Protein AF-0000000078837567 (afdb_homodimer)

Structure (mmCIF, N/CA/C/O backbone):
data_AF-0000000078837567-model_v1
#
loop_
_entity.id
_entity.type
_entity.pdbx_description
1 polymer 'Site-specific recombinase, resolvase family'
#
loop_
_atom_site.group_PDB
_atom_site.id
_atom_site.type_symbol
_atom_site.label_atom_id
_atom_site.label_alt_id
_atom_site.label_comp_id
_atom_site.label_asym_id
_atom_site.label_entity_id
_atom_site.label_seq_id
_atom_site.pdbx_PDB_ins_code
_atom_site.Cartn_x
_atom_site.Cartn_y
_atom_site.Cartn_z
_atom_site.occupancy
_atom_site.B_iso_or_equiv
_atom_site.auth_seq_id
_atom_site.auth_comp_id
_atom_site.auth_asym_id
_atom_site.auth_atom_id
_atom_site.pdbx_PDB_model_num
ATOM 1 N N . MET A 1 1 ? 12.211 -20.922 -8.609 1 93.56 1 MET A N 1
ATOM 2 C CA . MET A 1 1 ? 11.125 -21.219 -9.531 1 93.56 1 MET A CA 1
ATOM 3 C C . MET A 1 1 ? 10.25 -19.984 -9.75 1 93.56 1 MET A C 1
ATOM 5 O O . MET A 1 1 ? 10.078 -19.172 -8.844 1 93.56 1 MET A O 1
ATOM 9 N N . ARG A 1 2 ? 9.742 -19.875 -10.945 1 94.25 2 ARG A N 1
ATOM 10 C CA . ARG A 1 2 ? 8.852 -18.766 -11.289 1 94.25 2 ARG A CA 1
ATOM 11 C C . ARG A 1 2 ? 7.41 -19.25 -11.453 1 94.25 2 ARG A C 1
ATOM 13 O O . ARG A 1 2 ? 7.145 -20.141 -12.258 1 94.25 2 ARG A O 1
ATOM 20 N N . TYR A 1 3 ? 6.531 -18.625 -10.633 1 94.69 3 TYR A N 1
ATOM 21 C CA . TYR A 1 3 ? 5.117 -18.984 -10.641 1 94.69 3 TYR A CA 1
ATOM 22 C C . TYR A 1 3 ? 4.273 -17.875 -11.242 1 94.69 3 TYR A C 1
ATOM 24 O O . TYR A 1 3 ? 4.32 -16.734 -10.781 1 94.69 3 TYR A O 1
ATOM 32 N N . GLY A 1 4 ? 3.588 -18.188 -12.273 1 96.06 4 GLY A N 1
ATOM 33 C CA . GLY A 1 4 ? 2.658 -17.234 -12.867 1 96.06 4 GLY A CA 1
ATOM 34 C C . GLY A 1 4 ? 1.23 -17.422 -12.391 1 96.06 4 GLY A C 1
ATOM 35 O O . GLY A 1 4 ? 0.776 -18.562 -12.203 1 96.06 4 GLY A O 1
ATOM 36 N N . VAL A 1 5 ? 0.54 -16.359 -12.172 1 96.19 5 VAL A N 1
ATOM 37 C CA . VAL A 1 5 ? -0.852 -16.453 -11.742 1 96.19 5 VAL A CA 1
ATOM 38 C C . VAL A 1 5 ? -1.772 -15.984 -12.867 1 96.19 5 VAL A C 1
ATOM 40 O O . VAL A 1 5 ? -1.583 -14.906 -13.43 1 96.19 5 VAL A O 1
ATOM 43 N N . VAL A 1 6 ? -2.68 -16.812 -13.18 1 95.06 6 VAL A N 1
ATOM 44 C CA . VAL A 1 6 ? -3.703 -16.516 -14.18 1 95.06 6 VAL A CA 1
ATOM 45 C C . VAL A 1 6 ? -5.09 -16.641 -13.547 1 95.06 6 VAL A C 1
ATOM 47 O O . VAL A 1 6 ? -5.348 -17.562 -12.766 1 95.06 6 VAL A O 1
ATOM 50 N N . ARG A 1 7 ? -5.926 -15.695 -13.859 1 95.12 7 ARG A N 1
ATOM 51 C CA . ARG A 1 7 ? -7.262 -15.656 -13.273 1 95.12 7 ARG A CA 1
ATOM 52 C C . ARG A 1 7 ? -8.312 -15.328 -14.32 1 95.12 7 ARG A C 1
ATOM 54 O O . ARG A 1 7 ? -8.109 -14.445 -15.156 1 95.12 7 ARG A O 1
ATOM 61 N N . GLU A 1 8 ? -9.383 -16.141 -14.242 1 90.56 8 GLU A N 1
ATOM 62 C CA . GLU A 1 8 ? -10.531 -15.75 -15.062 1 90.56 8 GLU A CA 1
ATOM 63 C C . GLU A 1 8 ? -11.406 -14.734 -14.344 1 90.56 8 GLU A C 1
ATOM 65 O O . GLU A 1 8 ? -11.805 -14.953 -13.195 1 90.56 8 GLU A O 1
ATOM 70 N N . SER A 1 9 ? -11.609 -13.672 -14.93 1 86.75 9 SER A N 1
ATOM 71 C CA . SER A 1 9 ? -12.461 -12.609 -14.414 1 86.75 9 SER A CA 1
ATOM 72 C C . SER A 1 9 ? -12.906 -11.672 -15.531 1 86.75 9 SER A C 1
ATOM 74 O O . SER A 1 9 ? -12.148 -11.414 -16.469 1 86.75 9 SER A O 1
ATOM 76 N N . PRO A 1 10 ? -14.109 -11.164 -15.438 1 79.62 10 PRO A N 1
ATOM 77 C CA . PRO A 1 10 ? -14.57 -10.219 -16.453 1 79.62 10 PRO A CA 1
ATOM 78 C C . PRO A 1 10 ? -13.711 -8.961 -16.531 1 79.62 10 PRO A C 1
ATOM 80 O O . PRO A 1 10 ? -13.672 -8.289 -17.562 1 79.62 10 PRO A O 1
ATOM 83 N N . SER A 1 11 ? -13.039 -8.617 -15.484 1 82.44 11 SER A N 1
ATOM 84 C CA . SER A 1 11 ? -12.25 -7.387 -15.43 1 82.44 11 SER A CA 1
ATOM 85 C C . SER A 1 11 ? -10.836 -7.613 -15.945 1 82.44 11 SER A C 1
ATOM 87 O O . SER A 1 11 ? -10.031 -6.684 -15.992 1 82.44 11 SER A O 1
ATOM 89 N N . LEU A 1 12 ? -10.539 -8.805 -16.359 1 88.5 12 LEU A N 1
ATOM 90 C CA . LEU A 1 12 ? -9.195 -9.156 -16.797 1 88.5 12 LEU A CA 1
ATOM 91 C C . LEU A 1 12 ? -9.203 -9.617 -18.25 1 88.5 12 LEU A C 1
ATOM 93 O O . LEU A 1 12 ? -10.25 -10.031 -18.766 1 88.5 12 LEU A O 1
ATOM 97 N N . PRO A 1 13 ? -8.039 -9.531 -18.891 1 90.31 13 PRO A N 1
ATOM 98 C CA . PRO A 1 13 ? -7.957 -10.164 -20.203 1 90.31 13 PRO A CA 1
ATOM 99 C C . PRO A 1 13 ? -8.227 -11.672 -20.156 1 90.31 13 PRO A C 1
ATOM 101 O O . PRO A 1 13 ? -8.125 -12.281 -19.094 1 90.31 13 PRO A O 1
ATOM 104 N N . PRO A 1 14 ? -8.641 -12.219 -21.312 1 90.75 14 PRO A N 1
ATOM 105 C CA . PRO A 1 14 ? -8.828 -13.672 -21.344 1 90.75 14 PRO A CA 1
ATOM 106 C C . PRO A 1 14 ? -7.594 -14.438 -20.875 1 90.75 14 PRO A C 1
ATOM 108 O O . PRO A 1 14 ? -6.469 -14 -21.109 1 90.75 14 PRO A O 1
ATOM 111 N N . PRO A 1 15 ? -7.809 -15.539 -20.219 1 92.75 15 PRO A N 1
ATOM 112 C CA . PRO A 1 15 ? -6.699 -16.312 -19.672 1 92.75 15 PRO A CA 1
ATOM 113 C C . PRO A 1 15 ? -5.613 -16.609 -20.703 1 92.75 15 PRO A C 1
ATOM 115 O O . PRO A 1 15 ? -4.426 -16.625 -20.359 1 92.75 15 PRO A O 1
ATOM 118 N N . ALA A 1 16 ? -6.008 -16.828 -21.953 1 91.88 16 ALA A N 1
ATOM 119 C CA . ALA A 1 16 ? -5.031 -17.125 -23 1 91.88 16 ALA A CA 1
ATOM 120 C C . ALA A 1 16 ? -4.047 -15.969 -23.172 1 91.88 16 ALA A C 1
ATOM 122 O O . ALA A 1 16 ? -2.85 -16.188 -23.375 1 91.88 16 ALA A O 1
ATOM 123 N N . VAL A 1 17 ? -4.543 -14.812 -23.078 1 89.62 17 VAL A N 1
ATOM 124 C CA . VAL A 1 17 ? -3.707 -13.617 -23.203 1 89.62 17 VAL A CA 1
ATOM 125 C C . VAL A 1 17 ? -2.793 -13.5 -21.984 1 89.62 17 VAL A C 1
ATOM 127 O O . VAL A 1 17 ? -1.604 -13.203 -22.125 1 89.62 17 VAL A O 1
ATOM 130 N N . GLN A 1 18 ? -3.324 -13.719 -20.812 1 92.75 18 GLN A N 1
ATOM 131 C CA . GLN A 1 18 ? -2.531 -13.68 -19.594 1 92.75 18 GLN A CA 1
ATOM 132 C C . GLN A 1 18 ? -1.361 -14.656 -19.656 1 92.75 18 GLN A C 1
ATOM 134 O O . GLN A 1 18 ? -0.229 -14.305 -19.328 1 92.75 18 GLN A O 1
ATOM 139 N N . ARG A 1 19 ? -1.617 -15.82 -20.156 1 92.5 19 ARG A N 1
ATOM 140 C CA . ARG A 1 19 ? -0.603 -16.859 -20.25 1 92.5 19 ARG A CA 1
ATOM 141 C C . ARG A 1 19 ? 0.506 -16.453 -21.219 1 92.5 19 ARG A C 1
ATOM 143 O O . ARG A 1 19 ? 1.684 -16.719 -20.969 1 92.5 19 ARG A O 1
ATOM 150 N N . ARG A 1 20 ? 0.113 -15.867 -22.281 1 88.69 20 ARG A N 1
ATOM 151 C CA . ARG A 1 20 ? 1.099 -15.422 -23.266 1 88.69 20 ARG A CA 1
ATOM 152 C C . ARG A 1 20 ? 2.072 -14.422 -22.641 1 88.69 20 ARG A C 1
ATOM 154 O O . ARG A 1 20 ? 3.275 -14.477 -22.906 1 88.69 20 ARG A O 1
ATOM 161 N N . LEU A 1 21 ? 1.532 -13.523 -21.875 1 86.81 21 LEU A N 1
ATOM 162 C CA . LEU A 1 21 ? 2.359 -12.523 -21.203 1 86.81 21 LEU A CA 1
ATOM 163 C C . LEU A 1 21 ? 3.332 -13.18 -20.234 1 86.81 21 LEU A C 1
ATOM 165 O O . LEU A 1 21 ? 4.477 -12.742 -20.094 1 86.81 21 LEU A O 1
ATOM 169 N N . LEU A 1 22 ? 2.875 -14.242 -19.578 1 91.06 22 LEU A N 1
ATOM 170 C CA . LEU A 1 22 ? 3.699 -14.961 -18.609 1 91.06 22 LEU A CA 1
ATOM 171 C C . LEU A 1 22 ? 4.785 -15.766 -19.312 1 91.06 22 LEU A C 1
ATOM 173 O O . LEU A 1 22 ? 5.906 -15.883 -18.812 1 91.06 22 LEU A O 1
ATOM 177 N N . ASP A 1 23 ? 4.477 -16.344 -20.453 1 87.88 23 ASP A N 1
ATOM 178 C CA . ASP A 1 23 ? 5.434 -17.125 -21.219 1 87.88 23 ASP A CA 1
ATOM 179 C C . ASP A 1 23 ? 6.637 -16.281 -21.625 1 87.88 23 ASP A C 1
ATOM 181 O O . ASP A 1 23 ? 7.77 -16.766 -21.641 1 87.88 23 ASP A O 1
ATOM 185 N N . GLY A 1 24 ? 6.387 -15.039 -21.891 1 84.12 24 GLY A N 1
ATOM 186 C CA . GLY A 1 24 ? 7.453 -14.125 -22.266 1 84.12 24 GLY A CA 1
ATOM 187 C C . GLY A 1 24 ? 8.445 -13.875 -21.156 1 84.12 24 GLY A C 1
ATOM 188 O O . GLY A 1 24 ? 9.578 -13.445 -21.406 1 84.12 24 GLY A O 1
ATOM 189 N N . ALA A 1 25 ? 8.055 -14.227 -19.922 1 86.5 25 ALA A N 1
ATOM 190 C CA . ALA A 1 25 ? 8.906 -13.984 -18.766 1 86.5 25 ALA A CA 1
ATOM 191 C C . ALA A 1 25 ? 9.469 -15.289 -18.203 1 86.5 25 ALA A C 1
ATOM 193 O O . ALA A 1 25 ? 9.922 -15.344 -17.062 1 86.5 25 ALA A O 1
ATOM 194 N N . ALA A 1 26 ? 9.438 -16.375 -18.922 1 88.5 26 ALA A N 1
ATOM 195 C CA . ALA A 1 26 ? 10.008 -17.672 -18.562 1 88.5 26 ALA A CA 1
ATOM 196 C C . ALA A 1 26 ? 9.336 -18.25 -17.312 1 88.5 26 ALA A C 1
ATOM 198 O O . ALA A 1 26 ? 10.023 -18.672 -16.375 1 88.5 26 ALA A O 1
ATOM 199 N N . CYS A 1 27 ? 8.117 -18.203 -17.281 1 91.62 27 CYS A N 1
ATOM 200 C CA . CYS A 1 27 ? 7.32 -18.781 -16.188 1 91.62 27 CYS A CA 1
ATOM 201 C C . CYS A 1 27 ? 7.465 -20.297 -16.156 1 91.62 27 CYS A C 1
ATOM 203 O O . CYS A 1 27 ? 7.352 -20.969 -17.172 1 91.62 27 CYS A O 1
ATOM 205 N N . ASP A 1 28 ? 7.715 -20.859 -14.961 1 90.19 28 ASP A N 1
ATOM 206 C CA . ASP A 1 28 ? 7.898 -22.297 -14.812 1 90.19 28 ASP A CA 1
ATOM 207 C C . ASP A 1 28 ? 6.559 -23 -14.602 1 90.19 28 ASP A C 1
ATOM 209 O O . ASP A 1 28 ? 6.32 -24.078 -15.164 1 90.19 28 ASP A O 1
ATOM 213 N N . VAL A 1 29 ? 5.746 -22.453 -13.742 1 89.44 29 VAL A N 1
ATOM 214 C CA . VAL A 1 29 ? 4.469 -23.047 -13.367 1 89.44 29 VAL A CA 1
ATOM 215 C C . VAL A 1 29 ? 3.369 -21.984 -13.414 1 89.44 29 VAL A C 1
ATOM 217 O O . VAL A 1 29 ? 3.551 -20.875 -12.914 1 89.44 29 VAL A O 1
ATOM 220 N N . VAL A 1 30 ? 2.297 -22.281 -13.992 1 92.38 30 VAL A N 1
ATOM 221 C CA . VAL A 1 30 ? 1.164 -21.359 -14.039 1 92.38 30 VAL A CA 1
ATOM 222 C C . VAL A 1 30 ? 0.096 -21.797 -13.047 1 92.38 30 VAL A C 1
ATOM 224 O O . VAL A 1 30 ? -0.361 -22.938 -13.078 1 92.38 30 VAL A O 1
ATOM 227 N N . LEU A 1 31 ? -0.211 -20.922 -12.102 1 92.44 31 LEU A N 1
ATOM 228 C CA . LEU A 1 31 ? -1.322 -21.094 -11.172 1 92.44 31 LEU A CA 1
ATOM 229 C C . LEU A 1 31 ? -2.6 -20.484 -11.734 1 92.44 31 LEU A C 1
ATOM 231 O O . LEU A 1 31 ? -2.748 -19.25 -11.75 1 92.44 31 LEU A O 1
ATOM 235 N N . GLN A 1 32 ? -3.455 -21.344 -12.195 1 90.69 32 GLN A N 1
ATOM 236 C CA . GLN A 1 32 ? -4.664 -20.828 -12.836 1 90.69 32 GLN A CA 1
ATOM 237 C C . GLN A 1 32 ? -5.883 -21.016 -11.93 1 90.69 32 GLN A C 1
ATOM 239 O O . GLN A 1 32 ? -6.109 -22.094 -11.391 1 90.69 32 GLN A O 1
ATOM 244 N N . GLU A 1 33 ? -6.562 -19.891 -11.719 1 90.19 33 GLU A N 1
ATOM 245 C CA . GLU A 1 33 ? -7.82 -19.922 -10.977 1 90.19 33 GLU A CA 1
ATOM 246 C C . GLU A 1 33 ? -8.969 -19.391 -11.828 1 90.19 33 GLU A C 1
ATOM 248 O O . GLU A 1 33 ? -8.758 -18.609 -12.766 1 90.19 33 GLU A O 1
ATOM 253 N N . GLY A 1 34 ? -10.172 -19.938 -11.547 1 89.25 34 GLY A N 1
ATOM 254 C CA . GLY A 1 34 ? -11.359 -19.422 -12.203 1 89.25 34 GLY A CA 1
ATOM 255 C C . GLY A 1 34 ? -11.852 -18.125 -11.609 1 89.25 34 GLY A C 1
ATOM 256 O O . GLY A 1 34 ? -11.055 -17.281 -11.18 1 89.25 34 GLY A O 1
ATOM 257 N N . GLN A 1 35 ? -13.18 -17.984 -11.672 1 87.25 35 GLN A N 1
ATOM 258 C CA . GLN A 1 35 ? -13.812 -16.812 -11.078 1 87.25 35 GLN A CA 1
ATOM 259 C C . GLN A 1 35 ? -13.477 -16.688 -9.594 1 87.25 35 GLN A C 1
ATOM 261 O O . GLN A 1 35 ? -13.32 -17.703 -8.906 1 87.25 35 GLN A O 1
ATOM 266 N N . PRO A 1 36 ? -13.359 -15.469 -9.203 1 84.94 36 PRO A N 1
ATOM 267 C CA . PRO A 1 36 ? -13.023 -15.273 -7.797 1 84.94 36 PRO A CA 1
ATOM 268 C C . PRO A 1 36 ? -14.125 -15.734 -6.852 1 84.94 36 PRO A C 1
ATOM 270 O O . PRO A 1 36 ? -15.227 -15.164 -6.855 1 84.94 36 PRO A O 1
ATOM 273 N N . THR A 1 37 ? -13.992 -16.828 -6.277 1 86.88 37 THR A N 1
ATOM 274 C CA . THR A 1 37 ? -14.82 -17.344 -5.199 1 86.88 37 THR A CA 1
ATOM 275 C C . THR A 1 37 ? -14 -17.531 -3.924 1 86.88 37 THR A C 1
ATOM 277 O O . THR A 1 37 ? -12.773 -17.562 -3.973 1 86.88 37 THR A O 1
ATOM 280 N N . PRO A 1 38 ? -14.711 -17.5 -2.871 1 82.25 38 PRO A N 1
ATOM 281 C CA . PRO A 1 38 ? -13.961 -17.75 -1.636 1 82.25 38 PRO A CA 1
ATOM 282 C C . PRO A 1 38 ? -13.094 -19 -1.711 1 82.25 38 PRO A C 1
ATOM 284 O O . PRO A 1 38 ? -11.961 -19 -1.224 1 82.25 38 PRO A O 1
ATOM 287 N N . GLU A 1 39 ? -13.664 -19.984 -2.297 1 85.69 39 GLU A N 1
ATOM 288 C CA . GLU A 1 39 ? -12.914 -21.234 -2.434 1 85.69 39 GLU A CA 1
ATOM 289 C C . GLU A 1 39 ? -11.703 -21.047 -3.346 1 85.69 39 GLU A C 1
ATOM 291 O O . GLU A 1 39 ? -10.609 -21.516 -3.031 1 85.69 39 GLU A O 1
ATOM 296 N N . ALA A 1 40 ? -11.859 -20.422 -4.434 1 85.94 40 ALA A N 1
ATOM 297 C CA . ALA A 1 40 ? -10.766 -20.141 -5.367 1 85.94 40 ALA A CA 1
ATOM 298 C C . ALA A 1 40 ? -9.68 -19.297 -4.711 1 85.94 40 ALA A C 1
ATOM 300 O O . ALA A 1 40 ? -8.484 -19.531 -4.926 1 85.94 40 ALA A O 1
ATOM 301 N N . GLN A 1 41 ? -10.133 -18.344 -3.918 1 88.06 41 GLN A N 1
ATOM 302 C CA . GLN A 1 41 ? -9.195 -17.469 -3.209 1 88.06 41 GLN A CA 1
ATOM 303 C C . GLN A 1 41 ? -8.367 -18.266 -2.197 1 88.06 41 GLN A C 1
ATOM 305 O O . GLN A 1 41 ? -7.164 -18.047 -2.07 1 88.06 41 GLN A O 1
ATOM 310 N N . ARG A 1 42 ? -9.039 -19.141 -1.563 1 84.75 42 ARG A N 1
ATOM 311 C CA . ARG A 1 42 ? -8.352 -19.969 -0.578 1 84.75 42 ARG A CA 1
ATOM 312 C C . ARG A 1 42 ? -7.34 -20.891 -1.247 1 84.75 42 ARG A C 1
ATOM 314 O O . ARG A 1 42 ? -6.227 -21.062 -0.744 1 84.75 42 ARG A O 1
ATOM 321 N N . ARG A 1 43 ? -7.723 -21.453 -2.301 1 85.75 43 ARG A N 1
ATOM 322 C CA . ARG A 1 43 ? -6.828 -22.344 -3.031 1 85.75 43 ARG A CA 1
ATOM 323 C C . ARG A 1 43 ? -5.582 -21.609 -3.502 1 85.75 43 ARG A C 1
ATOM 325 O O . ARG A 1 43 ? -4.461 -22.094 -3.314 1 85.75 43 ARG A O 1
ATOM 332 N N . LEU A 1 44 ? -5.805 -20.469 -4.078 1 90.44 44 LEU A N 1
ATOM 333 C CA . LEU A 1 44 ? -4.668 -19.672 -4.527 1 90.44 44 LEU A CA 1
ATOM 334 C C . LEU A 1 44 ? -3.771 -19.297 -3.355 1 90.44 44 LEU A C 1
ATOM 336 O O . LEU A 1 44 ? -2.545 -19.375 -3.457 1 90.44 44 LEU A O 1
ATOM 340 N N . ALA A 1 45 ? -4.41 -18.906 -2.275 1 86.69 45 ALA A N 1
ATOM 341 C CA . ALA A 1 45 ? -3.652 -18.516 -1.088 1 86.69 45 ALA A CA 1
ATOM 342 C C . ALA A 1 45 ? -2.771 -19.656 -0.598 1 86.69 45 ALA A C 1
ATOM 344 O O . ALA A 1 45 ? -1.609 -19.453 -0.242 1 86.69 45 ALA A O 1
ATOM 345 N N . ARG A 1 46 ? -3.334 -20.828 -0.59 1 83.19 46 ARG A N 1
ATOM 346 C CA . ARG A 1 46 ? -2.59 -22 -0.147 1 83.19 46 ARG A CA 1
ATOM 347 C C . ARG A 1 46 ? -1.366 -22.234 -1.026 1 83.19 46 ARG A C 1
ATOM 349 O O . ARG A 1 46 ? -0.286 -22.547 -0.524 1 83.19 46 ARG A O 1
ATOM 356 N N . LEU A 1 47 ? -1.528 -22.062 -2.307 1 86 47 LEU A N 1
ATOM 357 C CA . LEU A 1 47 ? -0.433 -22.25 -3.254 1 86 47 LEU A CA 1
ATOM 358 C C . LEU A 1 47 ? 0.643 -21.188 -3.053 1 86 47 LEU A C 1
ATOM 360 O O . LEU A 1 47 ? 1.836 -21.5 -3.049 1 86 47 LEU A O 1
ATOM 364 N N . LEU A 1 48 ? 0.24 -20.016 -2.791 1 89.81 48 LEU A N 1
ATOM 365 C CA . LEU A 1 48 ? 1.162 -18.891 -2.627 1 89.81 48 LEU A CA 1
ATOM 366 C C . LEU A 1 48 ? 1.902 -18.984 -1.298 1 89.81 48 LEU A C 1
ATOM 368 O O . LEU A 1 48 ? 3.064 -18.594 -1.199 1 89.81 48 LEU A O 1
ATOM 372 N N . PHE A 1 49 ? 1.243 -19.5 -0.275 1 83.31 49 PHE A N 1
ATOM 373 C CA . PHE A 1 49 ? 1.84 -19.625 1.05 1 83.31 49 PHE A CA 1
ATOM 374 C C . PHE A 1 49 ? 2.908 -20.703 1.067 1 83.31 49 PHE A C 1
ATOM 376 O O . PHE A 1 49 ? 3.777 -20.719 1.942 1 83.31 49 PHE A O 1
ATOM 383 N N . GLY A 1 50 ? 2.861 -21.547 0.072 1 85.31 50 GLY A N 1
ATOM 384 C CA . GLY A 1 50 ? 3.824 -22.641 -0.005 1 85.31 50 GLY A CA 1
ATOM 385 C C . GLY A 1 50 ? 5.098 -22.25 -0.734 1 85.31 50 GLY A C 1
ATOM 386 O O . GLY A 1 50 ? 6.023 -23.062 -0.843 1 85.31 50 GLY A O 1
ATOM 387 N N . LEU A 1 51 ? 5.164 -21 -1.118 1 90.62 51 LEU A N 1
ATOM 388 C CA . LEU A 1 51 ? 6.336 -20.547 -1.854 1 90.62 51 LEU A CA 1
ATOM 389 C C . LEU A 1 51 ? 7.551 -20.438 -0.934 1 90.62 51 LEU A C 1
ATOM 391 O O . LEU A 1 51 ? 7.402 -20.266 0.277 1 90.62 51 LEU A O 1
ATOM 395 N N . LYS A 1 52 ? 8.758 -20.578 -1.481 1 91.75 52 LYS A N 1
ATOM 396 C CA . LYS A 1 52 ? 10.023 -20.609 -0.75 1 91.75 52 LYS A CA 1
ATOM 397 C C . LYS A 1 52 ? 10.914 -19.438 -1.146 1 91.75 52 LYS A C 1
ATOM 399 O O . LYS A 1 52 ? 10.719 -18.828 -2.199 1 91.75 52 LYS A O 1
ATOM 404 N N . PRO A 1 53 ? 11.867 -19.219 -0.227 1 94 53 PRO A N 1
ATOM 405 C CA . PRO A 1 53 ? 12.812 -18.156 -0.601 1 94 53 PRO A CA 1
ATOM 406 C C . PRO A 1 53 ? 13.469 -18.406 -1.956 1 94 53 PRO A C 1
ATOM 408 O O . PRO A 1 53 ? 13.906 -19.531 -2.238 1 94 53 PRO A O 1
ATOM 411 N N . GLY A 1 54 ? 13.492 -17.391 -2.781 1 94.69 54 GLY A N 1
ATOM 412 C CA . GLY A 1 54 ? 14.078 -17.5 -4.105 1 94.69 54 GLY A CA 1
ATOM 413 C C . GLY A 1 54 ? 13.055 -17.672 -5.207 1 94.69 54 GLY A C 1
ATOM 414 O O . GLY A 1 54 ? 13.359 -17.469 -6.383 1 94.69 54 GLY A O 1
ATOM 415 N N . ASP A 1 55 ? 11.812 -18.078 -4.836 1 94.56 55 ASP A N 1
ATOM 416 C CA . ASP A 1 55 ? 10.734 -18.172 -5.816 1 94.56 55 ASP A CA 1
ATOM 417 C C . ASP A 1 55 ? 10.312 -16.781 -6.285 1 94.56 55 ASP A C 1
ATOM 419 O O . ASP A 1 55 ? 10.562 -15.781 -5.605 1 94.56 55 ASP A O 1
ATOM 423 N N . GLU A 1 56 ? 9.766 -16.734 -7.492 1 95.19 56 GLU A N 1
ATOM 424 C CA . GLU A 1 56 ? 9.25 -15.492 -8.062 1 95.19 56 GLU A CA 1
ATOM 425 C C . GLU A 1 56 ? 7.809 -15.656 -8.531 1 95.19 56 GLU A C 1
ATOM 427 O O . GLU A 1 56 ? 7.473 -16.641 -9.195 1 95.19 56 GLU A O 1
ATOM 432 N N . VAL A 1 57 ? 6.984 -14.719 -8.109 1 95.75 57 VAL A N 1
ATOM 433 C CA . VAL A 1 57 ? 5.605 -14.672 -8.586 1 95.75 57 VAL A CA 1
ATOM 434 C C . VAL A 1 57 ? 5.492 -13.703 -9.766 1 95.75 57 VAL A C 1
ATOM 436 O O . VAL A 1 57 ? 5.906 -12.547 -9.664 1 95.75 57 VAL A O 1
ATOM 439 N N . LEU A 1 58 ? 5 -14.219 -10.852 1 94.88 58 LEU A N 1
ATOM 440 C CA . LEU A 1 58 ? 4.797 -13.445 -12.07 1 94.88 58 LEU A CA 1
ATOM 441 C C . LEU A 1 58 ? 3.314 -13.156 -12.289 1 94.88 58 LEU A C 1
ATOM 443 O O . LEU A 1 58 ? 2.496 -14.086 -12.305 1 94.88 58 LEU A O 1
ATOM 447 N N . VAL A 1 59 ? 2.979 -11.867 -12.414 1 94.5 59 VAL A N 1
ATOM 448 C CA . VAL A 1 59 ? 1.605 -11.492 -12.734 1 94.5 59 VAL A CA 1
ATOM 449 C C . VAL A 1 59 ? 1.607 -10.391 -13.797 1 94.5 59 VAL A C 1
ATOM 451 O O . VAL A 1 59 ? 2.539 -9.586 -13.859 1 94.5 59 VAL A O 1
ATOM 454 N N . HIS A 1 60 ? 0.569 -10.422 -14.633 1 90.88 60 HIS A N 1
ATOM 455 C CA . HIS A 1 60 ? 0.456 -9.336 -15.602 1 90.88 60 HIS A CA 1
ATOM 456 C C . HIS A 1 60 ? -0.174 -8.102 -14.961 1 90.88 60 HIS A C 1
ATOM 458 O O . HIS A 1 60 ? -0.047 -6.988 -15.492 1 90.88 60 HIS A O 1
ATOM 464 N N . SER A 1 61 ? -0.877 -8.344 -13.844 1 89.69 61 SER A N 1
ATOM 465 C CA . SER A 1 61 ? -1.518 -7.297 -13.055 1 89.69 61 SER A CA 1
ATOM 466 C C . SER A 1 61 ? -1.807 -7.766 -11.633 1 89.69 61 SER A C 1
ATOM 468 O O . SER A 1 61 ? -2.035 -8.953 -11.398 1 89.69 61 SER A O 1
ATOM 470 N N . LEU A 1 62 ? -1.819 -6.801 -10.758 1 92.81 62 LEU A N 1
ATOM 471 C CA . LEU A 1 62 ? -2.164 -7.16 -9.391 1 92.81 62 LEU A CA 1
ATOM 472 C C . LEU A 1 62 ? -3.625 -7.59 -9.289 1 92.81 62 LEU A C 1
ATOM 474 O O . LEU A 1 62 ? -4.02 -8.242 -8.32 1 92.81 62 LEU A O 1
ATOM 478 N N . ASP A 1 63 ? -4.426 -7.344 -10.305 1 90.88 63 ASP A N 1
ATOM 479 C CA . ASP A 1 63 ? -5.859 -7.617 -10.289 1 90.88 63 ASP A CA 1
ATOM 480 C C . ASP A 1 63 ? -6.133 -9.117 -10.32 1 90.88 63 ASP A C 1
ATOM 482 O O . ASP A 1 63 ? -7.242 -9.555 -10.008 1 90.88 63 ASP A O 1
ATOM 486 N N . VAL A 1 64 ? -5.16 -9.797 -10.617 1 93.19 64 VAL A N 1
ATOM 487 C CA . VAL A 1 64 ? -5.363 -11.234 -10.695 1 93.19 64 VAL A CA 1
ATOM 488 C C . VAL A 1 64 ? -5.641 -11.797 -9.305 1 93.19 64 VAL A C 1
ATOM 490 O O . VAL A 1 64 ? -6.219 -12.883 -9.164 1 93.19 64 VAL A O 1
ATOM 493 N N . PHE A 1 65 ? -5.238 -11.125 -8.352 1 93.81 65 PHE A N 1
ATOM 494 C CA . PHE A 1 65 ? -5.383 -11.617 -6.988 1 93.81 65 PHE A CA 1
ATOM 495 C C . PHE A 1 65 ? -6.781 -11.328 -6.457 1 93.81 65 PHE A C 1
ATOM 497 O O . PHE A 1 65 ? -7.207 -11.922 -5.465 1 93.81 65 PHE A O 1
ATOM 504 N N . GLN A 1 66 ? -7.492 -10.383 -7.082 1 91.06 66 GLN A N 1
ATOM 505 C CA . GLN A 1 66 ? -8.852 -10.016 -6.703 1 91.06 66 GLN A CA 1
ATOM 506 C C . GLN A 1 66 ? -8.938 -9.68 -5.219 1 91.06 66 GLN A C 1
ATOM 508 O O . GLN A 1 66 ? -9.812 -10.188 -4.512 1 91.06 66 GLN A O 1
ATOM 513 N N . ARG A 1 67 ? -7.969 -8.875 -4.781 1 90.62 67 ARG A N 1
ATOM 514 C CA . ARG A 1 67 ? -7.875 -8.414 -3.4 1 90.62 67 ARG A CA 1
ATOM 515 C C . ARG A 1 67 ? -7.91 -6.895 -3.322 1 90.62 67 ARG A C 1
ATOM 517 O O . ARG A 1 67 ? -7.559 -6.211 -4.285 1 90.62 67 ARG A O 1
ATOM 524 N N . SER A 1 68 ? -8.359 -6.438 -2.176 1 90.44 68 SER A N 1
ATOM 525 C CA . SER A 1 68 ? -8.266 -5 -1.947 1 90.44 68 SER A CA 1
ATOM 526 C C . SER A 1 68 ? -6.812 -4.543 -1.907 1 90.44 68 SER A C 1
ATOM 528 O O . SER A 1 68 ? -5.898 -5.367 -1.786 1 90.44 68 SER A O 1
ATOM 530 N N . THR A 1 69 ? -6.625 -3.295 -2.031 1 93.06 69 THR A N 1
ATOM 531 C CA . THR A 1 69 ? -5.266 -2.77 -2.018 1 93.06 69 THR A CA 1
ATOM 532 C C . THR A 1 69 ? -4.586 -3.066 -0.684 1 93.06 69 THR A C 1
ATOM 534 O O . THR A 1 69 ? -3.393 -3.375 -0.645 1 93.06 69 THR A O 1
ATOM 537 N N . GLY A 1 70 ? -5.344 -2.922 0.399 1 92.88 70 GLY A N 1
ATOM 538 C CA . GLY A 1 70 ? -4.797 -3.283 1.698 1 92.88 70 GLY A CA 1
ATOM 539 C C . GLY A 1 70 ? -4.398 -4.742 1.793 1 92.88 70 GLY A C 1
ATOM 540 O O . GLY A 1 70 ? -3.326 -5.066 2.305 1 92.88 70 GLY A O 1
ATOM 541 N N . GLU A 1 71 ? -5.199 -5.586 1.299 1 92.62 71 GLU A N 1
ATOM 542 C CA . GLU A 1 71 ? -4.898 -7.016 1.297 1 92.62 71 GLU A CA 1
ATOM 543 C C . GLU A 1 71 ? -3.709 -7.328 0.394 1 92.62 71 GLU A C 1
ATOM 545 O O . GLU A 1 71 ? -2.926 -8.234 0.683 1 92.62 71 GLU A O 1
ATOM 550 N N . LEU A 1 72 ? -3.611 -6.605 -0.651 1 95.06 72 LEU A N 1
ATOM 551 C CA . LEU A 1 72 ? -2.463 -6.777 -1.532 1 95.06 72 LEU A CA 1
ATOM 552 C C . LEU A 1 72 ? -1.174 -6.352 -0.837 1 95.06 72 LEU A C 1
ATOM 554 O O . LEU A 1 72 ? -0.134 -6.996 -0.996 1 95.06 72 LEU A O 1
ATOM 558 N N . ALA A 1 73 ? -1.233 -5.246 -0.138 1 95.56 73 ALA A N 1
ATOM 559 C CA . ALA A 1 73 ? -0.064 -4.828 0.63 1 95.56 73 ALA A CA 1
ATOM 560 C C . ALA A 1 73 ? 0.386 -5.926 1.589 1 95.56 73 ALA A C 1
ATOM 562 O O . ALA A 1 73 ? 1.584 -6.191 1.72 1 95.56 73 ALA A O 1
ATOM 563 N N . GLN A 1 74 ? -0.55 -6.57 2.221 1 94.81 74 GLN A N 1
ATOM 564 C CA . GLN A 1 74 ? -0.245 -7.68 3.117 1 94.81 74 GLN A CA 1
ATOM 565 C C . GLN A 1 74 ? 0.369 -8.852 2.357 1 94.81 74 GLN A C 1
ATOM 567 O O . GLN A 1 74 ? 1.355 -9.438 2.803 1 94.81 74 GLN A O 1
ATOM 572 N N . LEU A 1 75 ? -0.208 -9.148 1.249 1 95.56 75 LEU A N 1
ATOM 573 C CA . LEU A 1 75 ? 0.261 -10.266 0.436 1 95.56 75 LEU A CA 1
ATOM 574 C C . LEU A 1 75 ? 1.69 -10.031 -0.039 1 95.56 75 LEU A C 1
ATOM 576 O O . LEU A 1 75 ? 2.547 -10.914 0.093 1 95.56 75 LEU A O 1
ATOM 580 N N . ILE A 1 76 ? 1.957 -8.844 -0.571 1 95.75 76 ILE A N 1
ATOM 581 C CA . ILE A 1 76 ? 3.277 -8.516 -1.101 1 95.75 76 ILE A CA 1
ATOM 582 C C . ILE A 1 76 ? 4.297 -8.5 0.035 1 95.75 76 ILE A C 1
ATOM 584 O O . ILE A 1 76 ? 5.41 -9.008 -0.115 1 95.75 76 ILE A O 1
ATOM 588 N N . ARG A 1 77 ? 3.926 -7.938 1.161 1 94.56 77 ARG A N 1
ATOM 589 C CA . ARG A 1 77 ? 4.805 -7.965 2.326 1 94.56 77 ARG A CA 1
ATOM 590 C C . ARG A 1 77 ? 5.188 -9.391 2.691 1 94.56 77 ARG A C 1
ATOM 592 O O . ARG A 1 77 ? 6.359 -9.688 2.941 1 94.56 77 ARG A O 1
ATOM 599 N N . ASN A 1 78 ? 4.199 -10.258 2.723 1 94 78 ASN A N 1
ATOM 600 C CA . ASN A 1 78 ? 4.445 -11.656 3.061 1 94 78 ASN A CA 1
ATOM 601 C C . ASN A 1 78 ? 5.418 -12.305 2.08 1 94 78 ASN A C 1
ATOM 603 O O . ASN A 1 78 ? 6.328 -13.031 2.488 1 94 78 ASN A O 1
ATOM 607 N N . PHE A 1 79 ? 5.176 -12.008 0.785 1 95.94 79 PHE A N 1
ATOM 608 C CA . PHE A 1 79 ? 6.102 -12.516 -0.218 1 95.94 79 PHE A CA 1
ATOM 609 C C . PHE A 1 79 ? 7.531 -12.102 0.103 1 95.94 79 PHE A C 1
ATOM 611 O O . PHE A 1 79 ? 8.414 -12.945 0.228 1 95.94 79 PHE A O 1
ATOM 618 N N . LEU A 1 80 ? 7.707 -10.859 0.276 1 94.38 80 LEU A N 1
ATOM 619 C CA . LEU A 1 80 ? 9.055 -10.312 0.388 1 94.38 80 LEU A CA 1
ATOM 620 C C . LEU A 1 80 ? 9.703 -10.719 1.704 1 94.38 80 LEU A C 1
ATOM 622 O O . LEU A 1 80 ? 10.906 -10.969 1.755 1 94.38 80 LEU A O 1
ATOM 626 N N . GLU A 1 81 ? 8.914 -10.828 2.73 1 93.38 81 GLU A N 1
ATOM 627 C CA . GLU A 1 81 ? 9.43 -11.234 4.035 1 93.38 81 GLU A CA 1
ATOM 628 C C . GLU A 1 81 ? 10.016 -12.641 3.988 1 93.38 81 GLU A C 1
ATOM 630 O O . GLU A 1 81 ? 10.992 -12.938 4.68 1 93.38 81 GLU A O 1
ATOM 635 N N . VAL A 1 82 ? 9.445 -13.492 3.158 1 92.81 82 VAL A N 1
ATOM 636 C CA . VAL A 1 82 ? 9.891 -14.883 3.125 1 92.81 82 VAL A CA 1
ATOM 637 C C . VAL A 1 82 ? 10.859 -15.086 1.966 1 92.81 82 VAL A C 1
ATOM 639 O O . VAL A 1 82 ? 11.203 -16.219 1.626 1 92.81 82 VAL A O 1
ATOM 642 N N . GLY A 1 83 ? 11.195 -14.008 1.326 1 94.31 83 GLY A N 1
ATOM 643 C CA . GLY A 1 83 ? 12.227 -14.062 0.297 1 94.31 83 GLY A CA 1
ATOM 644 C C . GLY A 1 83 ? 11.672 -14.375 -1.081 1 94.31 83 GLY A C 1
ATOM 645 O O . GLY A 1 83 ? 12.406 -14.789 -1.975 1 94.31 83 GLY A O 1
ATOM 646 N N . VAL A 1 84 ? 10.375 -14.25 -1.261 1 94.81 84 VAL A N 1
ATOM 647 C CA . VAL A 1 84 ? 9.711 -14.43 -2.549 1 94.81 84 VAL A CA 1
ATOM 648 C C . VAL A 1 84 ? 9.602 -13.078 -3.258 1 94.81 84 VAL A C 1
ATOM 650 O O . VAL A 1 84 ? 9.242 -12.07 -2.641 1 94.81 84 VAL A O 1
ATOM 653 N N . SER A 1 85 ? 9.977 -13.039 -4.527 1 94.25 85 SER A N 1
ATOM 654 C CA . SER A 1 85 ? 9.891 -11.805 -5.297 1 94.25 85 SER A CA 1
ATOM 655 C C . SER A 1 85 ? 8.609 -11.75 -6.125 1 94.25 85 SER A C 1
ATOM 657 O O . SER A 1 85 ? 7.98 -12.781 -6.363 1 94.25 85 SER A O 1
ATOM 659 N N . LEU A 1 86 ? 8.18 -10.539 -6.453 1 94.88 86 LEU A N 1
ATOM 660 C CA . LEU A 1 86 ? 7.016 -10.297 -7.297 1 94.88 86 LEU A CA 1
ATOM 661 C C . LEU A 1 86 ? 7.395 -9.484 -8.531 1 94.88 86 LEU A C 1
ATOM 663 O O . LEU A 1 86 ? 8.102 -8.484 -8.43 1 94.88 86 LEU A O 1
ATOM 667 N N . ARG A 1 87 ? 6.98 -9.938 -9.656 1 92.69 87 ARG A N 1
ATOM 668 C CA . ARG A 1 87 ? 7.281 -9.242 -10.898 1 92.69 87 ARG A CA 1
ATOM 669 C C . ARG A 1 87 ? 6.023 -9.07 -11.742 1 92.69 87 ARG A C 1
ATOM 671 O O . ARG A 1 87 ? 5.254 -10.016 -11.93 1 92.69 87 ARG A O 1
ATOM 678 N N . ILE A 1 88 ? 5.805 -7.871 -12.148 1 91.94 88 ILE A N 1
ATOM 679 C CA . ILE A 1 88 ? 4.734 -7.582 -13.094 1 91.94 88 ILE A CA 1
ATOM 680 C C . ILE A 1 88 ? 5.246 -7.742 -14.523 1 91.94 88 ILE A C 1
ATOM 682 O O . ILE A 1 88 ? 6.254 -7.145 -14.906 1 91.94 88 ILE A O 1
ATOM 686 N N . VAL A 1 89 ? 4.59 -8.523 -15.328 1 89.88 89 VAL A N 1
ATOM 687 C CA . VAL A 1 89 ? 5.07 -8.82 -16.672 1 89.88 89 VAL A CA 1
ATOM 688 C C . VAL A 1 89 ? 4.156 -8.164 -17.703 1 89.88 89 VAL A C 1
ATOM 690 O O . VAL A 1 89 ? 3.008 -7.832 -17.406 1 89.88 89 VAL A O 1
ATOM 693 N N . GLY A 1 90 ? 4.594 -8.07 -19.062 1 73.94 90 GLY A N 1
ATOM 694 C CA . GLY A 1 90 ? 3.799 -7.602 -20.188 1 73.94 90 GLY A CA 1
ATOM 695 C C . GLY A 1 90 ? 3.912 -6.105 -20.422 1 73.94 90 GLY A C 1
ATOM 696 O O . GLY A 1 90 ? 3.777 -5.637 -21.547 1 73.94 90 GLY A O 1
ATOM 697 N N . ASP A 1 91 ? 3.586 -5.258 -19.344 1 57.81 91 ASP A N 1
ATOM 698 C CA . ASP A 1 91 ? 3.703 -3.844 -19.688 1 57.81 91 ASP A CA 1
ATOM 699 C C . ASP A 1 91 ? 5.148 -3.473 -20 1 57.81 91 ASP A C 1
ATOM 701 O O . ASP A 1 91 ? 6.078 -4.168 -19.594 1 57.81 91 ASP A O 1
ATOM 705 N N . ARG A 1 92 ? 5.328 -2.783 -21.156 1 49.06 92 ARG A N 1
ATOM 706 C CA . ARG A 1 92 ? 6.652 -2.355 -21.594 1 49.06 92 ARG A CA 1
ATOM 707 C C . ARG A 1 92 ? 7.625 -2.307 -20.422 1 49.06 92 ARG A C 1
ATOM 709 O O . ARG A 1 92 ? 8.844 -2.35 -20.609 1 49.06 92 ARG A O 1
ATOM 716 N N . ALA A 1 93 ? 7.391 -1.644 -19.453 1 45.41 93 ALA A N 1
ATOM 717 C CA . ALA A 1 93 ? 8.438 -1.574 -18.438 1 45.41 93 ALA A CA 1
ATOM 718 C C . ALA A 1 93 ? 8.539 -2.887 -17.656 1 45.41 93 ALA A C 1
ATOM 720 O O . ALA A 1 93 ? 7.672 -3.205 -16.844 1 45.41 93 ALA A O 1
ATOM 721 N N . GLU A 1 94 ? 8.93 -3.959 -18.516 1 53.53 94 GLU A N 1
ATOM 722 C CA . GLU A 1 94 ? 9.398 -5.188 -17.875 1 53.53 94 GLU A CA 1
ATOM 723 C C . GLU A 1 94 ? 9.883 -4.922 -16.453 1 53.53 94 GLU A C 1
ATOM 725 O O . GLU A 1 94 ? 10.953 -4.344 -16.266 1 53.53 94 GLU A O 1
ATOM 730 N N . GLY A 1 95 ? 9 -4.504 -15.609 1 58.72 95 GLY A N 1
ATOM 731 C CA . GLY A 1 95 ? 9.398 -3.895 -14.352 1 58.72 95 GLY A CA 1
ATOM 732 C C . GLY A 1 95 ? 10.25 -4.805 -13.492 1 58.72 95 GLY A C 1
ATOM 733 O O . GLY A 1 95 ? 10.312 -6.016 -13.727 1 58.72 95 GLY A O 1
ATOM 734 N N . GLU A 1 96 ? 11.344 -4.359 -13.047 1 70.56 96 GLU A N 1
ATOM 735 C CA . GLU A 1 96 ? 12.203 -4.988 -12.055 1 70.56 96 GLU A CA 1
ATOM 736 C C . GLU A 1 96 ? 11.391 -5.637 -10.945 1 70.56 96 GLU A C 1
ATOM 738 O O . GLU A 1 96 ? 10.32 -5.145 -10.586 1 70.56 96 GLU A O 1
ATOM 743 N N . ALA A 1 97 ? 11.758 -6.906 -10.719 1 81.81 97 ALA A N 1
ATOM 744 C CA . ALA A 1 97 ? 11.148 -7.625 -9.602 1 81.81 97 ALA A CA 1
ATOM 745 C C . ALA A 1 97 ? 11.195 -6.793 -8.328 1 81.81 97 ALA A C 1
ATOM 747 O O . ALA A 1 97 ? 12.188 -6.105 -8.062 1 81.81 97 ALA A O 1
ATOM 748 N N . LEU A 1 98 ? 10.016 -6.758 -7.781 1 87 98 LEU A N 1
ATOM 749 C CA . LEU A 1 98 ? 10.031 -6.25 -6.418 1 87 98 LEU A CA 1
ATOM 750 C C . LEU A 1 98 ? 10.75 -7.219 -5.484 1 87 98 LEU A C 1
ATOM 752 O O . LEU A 1 98 ? 10.32 -8.359 -5.32 1 87 98 LEU A O 1
ATOM 756 N N . LYS A 1 99 ? 11.906 -6.805 -5.016 1 85 99 LYS A N 1
ATOM 757 C CA . LYS A 1 99 ? 12.734 -7.625 -4.133 1 85 99 LYS A CA 1
ATOM 758 C C . LYS A 1 99 ? 12.641 -7.137 -2.688 1 85 99 LYS A C 1
ATOM 760 O O . LYS A 1 99 ? 12.242 -6 -2.438 1 85 99 LYS A O 1
ATOM 765 N N . PRO A 1 100 ? 12.945 -8.125 -1.825 1 83.38 100 PRO A N 1
ATOM 766 C CA . PRO A 1 100 ? 12.938 -7.719 -0.418 1 83.38 100 PRO A CA 1
ATOM 767 C C . PRO A 1 100 ? 14 -6.672 -0.103 1 83.38 100 PRO A C 1
ATOM 769 O O . PRO A 1 100 ? 15.195 -6.906 -0.329 1 83.38 100 PRO A O 1
ATOM 772 N N . GLU A 1 101 ? 13.656 -5.516 0.103 1 86.25 101 GLU A N 1
ATOM 773 C CA . GLU A 1 101 ? 14.5 -4.422 0.58 1 86.25 101 GLU A CA 1
ATOM 774 C C . GLU A 1 101 ? 13.914 -3.785 1.837 1 86.25 101 GLU A C 1
ATOM 776 O O . GLU A 1 101 ? 12.695 -3.697 1.984 1 86.25 101 GLU A O 1
ATOM 781 N N . GLN A 1 102 ? 14.781 -3.346 2.633 1 84.5 102 GLN A N 1
ATOM 782 C CA . GLN A 1 102 ? 14.391 -2.906 3.969 1 84.5 102 GLN A CA 1
ATOM 783 C C . GLN A 1 102 ? 13.32 -1.825 3.9 1 84.5 102 GLN A C 1
ATOM 785 O O . GLN A 1 102 ? 12.289 -1.92 4.578 1 84.5 102 GLN A O 1
ATOM 790 N N . ASN A 1 103 ? 13.508 -0.874 3.035 1 86.94 103 ASN A N 1
ATOM 791 C CA . ASN A 1 103 ? 12.578 0.249 3.018 1 86.94 103 ASN A CA 1
ATOM 792 C C . ASN A 1 103 ? 11.25 -0.133 2.367 1 86.94 103 ASN A C 1
ATOM 794 O O . ASN A 1 103 ? 10.211 0.423 2.707 1 86.94 103 ASN A O 1
ATOM 798 N N . VAL A 1 104 ? 11.352 -1.099 1.458 1 91.69 104 VAL A N 1
ATOM 799 C CA . VAL A 1 104 ? 10.133 -1.613 0.852 1 91.69 104 VAL A CA 1
ATOM 800 C C . VAL A 1 104 ? 9.305 -2.355 1.901 1 91.69 104 VAL A C 1
ATOM 802 O O . VAL A 1 104 ? 8.102 -2.121 2.035 1 91.69 104 VAL A O 1
ATOM 805 N N . LEU A 1 105 ? 10.008 -3.129 2.633 1 92.31 105 LEU A N 1
ATOM 806 C CA . LEU A 1 105 ? 9.336 -3.902 3.67 1 92.31 105 LEU A CA 1
ATOM 807 C C . LEU A 1 105 ? 8.75 -2.984 4.738 1 92.31 105 LEU A C 1
ATOM 809 O O . LEU A 1 105 ? 7.664 -3.25 5.262 1 92.31 105 LEU A O 1
ATOM 813 N N . LYS A 1 106 ? 9.422 -1.966 4.977 1 89.88 106 LYS A N 1
ATOM 814 C CA . LYS A 1 106 ? 8.953 -1.021 5.988 1 89.88 106 LYS A CA 1
ATOM 815 C C . LYS A 1 106 ? 7.629 -0.393 5.578 1 89.88 106 LYS A C 1
ATOM 817 O O . LYS A 1 106 ? 6.68 -0.366 6.363 1 89.88 106 LYS A O 1
ATOM 822 N N . VAL A 1 107 ? 7.559 0.068 4.402 1 92.94 107 VAL A N 1
ATOM 823 C CA . VAL A 1 107 ? 6.348 0.743 3.953 1 92.94 107 VAL A CA 1
ATOM 824 C C . VAL A 1 107 ? 5.203 -0.265 3.848 1 92.94 107 VAL A C 1
ATOM 826 O O . VAL A 1 107 ? 4.07 0.03 4.23 1 92.94 107 VAL A O 1
ATOM 829 N N . LEU A 1 108 ? 5.527 -1.392 3.354 1 94.88 108 LEU A N 1
ATOM 830 C CA . LEU A 1 108 ? 4.5 -2.422 3.24 1 94.88 108 LEU A CA 1
ATOM 831 C C . LEU A 1 108 ? 3.982 -2.828 4.617 1 94.88 108 LEU A C 1
ATOM 833 O O . LEU A 1 108 ? 2.789 -3.09 4.781 1 94.88 108 LEU A O 1
ATOM 837 N N . SER A 1 109 ? 4.836 -2.932 5.52 1 92.56 109 SER A N 1
ATOM 838 C CA . SER A 1 109 ? 4.438 -3.289 6.875 1 92.56 109 SER A CA 1
ATOM 839 C C . SER A 1 109 ? 3.514 -2.236 7.48 1 92.56 109 SER A C 1
ATOM 841 O O . SER A 1 109 ? 2.541 -2.572 8.156 1 92.56 109 SER A O 1
ATOM 843 N N . LEU A 1 110 ? 3.852 -1.008 7.219 1 91.44 110 LEU A N 1
ATOM 844 C CA . LEU A 1 110 ? 3 0.075 7.695 1 91.44 110 LEU A CA 1
ATOM 845 C C . LEU A 1 110 ? 1.601 -0.03 7.102 1 91.44 110 LEU A C 1
ATOM 847 O O . LEU A 1 110 ? 0.605 0.064 7.824 1 91.44 110 LEU A O 1
ATOM 851 N N . LEU A 1 111 ? 1.54 -0.233 5.824 1 94.5 111 LEU A N 1
ATOM 852 C CA . LEU A 1 111 ? 0.253 -0.335 5.145 1 94.5 111 LEU A CA 1
ATOM 853 C C . LEU A 1 111 ? -0.498 -1.586 5.59 1 94.5 111 LEU A C 1
ATOM 855 O O . LEU A 1 111 ? -1.714 -1.545 5.793 1 94.5 111 LEU A O 1
ATOM 859 N N . ALA A 1 112 ? 0.261 -2.67 5.715 1 93.19 112 ALA A N 1
ATOM 860 C CA . ALA A 1 112 ? -0.343 -3.926 6.152 1 93.19 112 ALA A CA 1
ATOM 861 C C . ALA A 1 112 ? -0.938 -3.793 7.551 1 93.19 112 ALA A C 1
ATOM 863 O O . ALA A 1 112 ? -2.025 -4.309 7.82 1 93.19 112 ALA A O 1
ATOM 864 N N . GLU A 1 113 ? -0.224 -3.197 8.391 1 88.69 113 GLU A N 1
ATOM 865 C CA . GLU A 1 113 ? -0.708 -2.984 9.75 1 88.69 113 GLU A CA 1
ATOM 866 C C . GLU A 1 113 ? -1.97 -2.127 9.766 1 88.69 113 GLU A C 1
ATOM 868 O O . GLU A 1 113 ? -2.916 -2.414 10.5 1 88.69 113 GLU A O 1
ATOM 873 N N . HIS A 1 114 ? -1.96 -1.092 9.008 1 91.75 114 HIS A N 1
ATOM 874 C CA . HIS A 1 114 ? -3.148 -0.259 8.875 1 91.75 114 HIS A CA 1
ATOM 875 C C . HIS A 1 114 ? -4.348 -1.08 8.414 1 91.75 114 HIS A C 1
ATOM 877 O O . HIS A 1 114 ? -5.453 -0.927 8.945 1 91.75 114 HIS A O 1
ATOM 883 N N . GLU A 1 115 ? -4.113 -1.89 7.418 1 92.19 115 GLU A N 1
ATOM 884 C CA . GLU A 1 115 ? -5.172 -2.738 6.875 1 92.19 115 GLU A CA 1
ATOM 885 C C . GLU A 1 115 ? -5.727 -3.678 7.941 1 92.19 115 GLU A C 1
ATOM 887 O O . GLU A 1 115 ? -6.934 -3.93 7.984 1 92.19 115 GLU A O 1
ATOM 892 N N . SER A 1 116 ? -4.934 -4.18 8.773 1 88.56 116 SER A N 1
ATOM 893 C CA . SER A 1 116 ? -5.34 -5.145 9.789 1 88.56 116 SER A CA 1
ATOM 894 C C . SER A 1 116 ? -6.246 -4.496 10.828 1 88.56 116 SER A C 1
ATOM 896 O O . SER A 1 116 ? -7.02 -5.184 11.5 1 88.56 116 SER A O 1
ATOM 898 N N . ARG A 1 117 ? -6.203 -3.213 10.992 1 81.5 117 ARG A N 1
ATOM 899 C CA . ARG A 1 117 ? -6.969 -2.49 12 1 81.5 117 ARG A CA 1
ATOM 900 C C . ARG A 1 117 ? -8.328 -2.057 11.453 1 81.5 117 ARG A C 1
ATOM 902 O O . ARG A 1 117 ? -9.18 -1.574 12.203 1 81.5 117 ARG A O 1
ATOM 909 N N . ARG A 1 118 ? -8.547 -2.123 10.172 1 76.19 118 ARG A N 1
ATOM 910 C CA . ARG A 1 118 ? -9.805 -1.701 9.562 1 76.19 118 ARG A CA 1
ATOM 911 C C . ARG A 1 118 ? -10.852 -2.805 9.648 1 76.19 118 ARG A C 1
ATOM 913 O O . ARG A 1 118 ? -10.531 -3.986 9.516 1 76.19 118 ARG A O 1
ATOM 920 N N . PRO A 1 119 ? -12.094 -2.355 10.266 1 56.81 119 PRO A N 1
ATOM 921 C CA . PRO A 1 119 ? -13.156 -3.361 10.289 1 56.81 119 PRO A CA 1
ATOM 922 C C . PRO A 1 119 ? -13.453 -3.936 8.906 1 56.81 119 PRO A C 1
ATOM 924 O O . PRO A 1 119 ? -13.305 -3.236 7.898 1 56.81 119 PRO A O 1
ATOM 927 N N . SER A 1 120 ? -13.281 -5.141 8.664 1 50.31 120 SER A N 1
ATOM 928 C CA . SER A 1 120 ? -13.461 -5.852 7.406 1 50.31 120 SER A CA 1
ATOM 929 C C . SER A 1 120 ? -14.758 -5.453 6.719 1 50.31 120 SER A C 1
ATOM 931 O O . SER A 1 120 ? -15.844 -5.598 7.297 1 50.31 120 SER A O 1
ATOM 933 N N . ARG A 1 121 ? -14.867 -4.309 6.109 1 43.66 121 ARG A N 1
ATOM 934 C CA . ARG A 1 121 ? -16.109 -4.102 5.367 1 43.66 121 ARG A CA 1
ATOM 935 C C . ARG A 1 121 ? -16.469 -5.328 4.535 1 43.66 121 ARG A C 1
ATOM 937 O O . ARG A 1 121 ? -17.469 -5.332 3.82 1 43.66 121 ARG A O 1
ATOM 944 N N . THR A 1 122 ? -15.492 -6.074 4.062 1 39.19 122 THR A N 1
ATOM 945 C CA . THR A 1 122 ? -15.961 -7.277 3.377 1 39.19 122 THR A CA 1
ATOM 946 C C . THR A 1 122 ? -16.688 -8.203 4.348 1 39.19 122 THR A C 1
ATOM 948 O O . THR A 1 122 ? -16.219 -8.445 5.457 1 39.19 122 THR A O 1
ATOM 951 N N . PRO A 1 123 ? -18.016 -8.445 4.242 1 33.91 123 PRO A N 1
ATOM 952 C CA . PRO A 1 123 ? -18.641 -9.492 5.059 1 33.91 123 PRO A CA 1
ATOM 953 C C . PRO A 1 123 ? -17.641 -10.562 5.5 1 33.91 123 PRO A C 1
ATOM 955 O O . PRO A 1 123 ? -16.641 -10.812 4.809 1 33.91 123 PRO A O 1
ATOM 958 N N . PRO A 1 124 ? -17.594 -11.023 6.883 1 35.47 124 PRO A N 1
ATOM 959 C CA . PRO A 1 124 ? -16.797 -12.172 7.344 1 35.47 124 PRO A CA 1
ATOM 960 C C . PRO A 1 124 ? -16.531 -13.188 6.234 1 35.47 124 PRO A C 1
ATOM 962 O O . PRO A 1 124 ? -15.938 -14.234 6.488 1 35.47 124 PRO A O 1
ATOM 965 N N . GLY A 1 125 ? -17.234 -13.211 5.23 1 30.78 125 GLY A N 1
ATOM 966 C CA . GLY A 1 125 ? -17.109 -14.367 4.355 1 30.78 125 GLY A CA 1
ATOM 967 C C . GLY A 1 125 ? -15.719 -14.539 3.787 1 30.78 125 GLY A C 1
ATOM 968 O O . GLY A 1 125 ? -15.234 -15.664 3.633 1 30.78 125 GLY A O 1
ATOM 969 N N . ALA A 1 126 ? -15.156 -13.508 3.094 1 33.25 126 ALA A N 1
ATOM 970 C CA . ALA A 1 126 ? -13.992 -14.008 2.354 1 33.25 126 ALA A CA 1
ATOM 971 C C . ALA A 1 126 ? -12.758 -14.078 3.248 1 33.25 126 ALA A C 1
ATOM 973 O O . ALA A 1 126 ? -11.664 -14.383 2.779 1 33.25 126 ALA A O 1
ATOM 974 N N . GLY A 1 127 ? -12.68 -13.352 4.266 1 33.19 127 GLY A N 1
ATOM 975 C CA . GLY A 1 127 ? -11.523 -13.594 5.117 1 33.19 127 GLY A CA 1
ATOM 976 C C . GLY A 1 127 ? -11.531 -14.969 5.758 1 33.19 127 GLY A C 1
ATOM 977 O O . GLY A 1 127 ? -12.305 -15.227 6.684 1 33.19 127 GLY A O 1
ATOM 978 N N . SER A 1 128 ? -11.461 -15.984 5 1 31.62 128 SER A N 1
ATOM 979 C CA . SER A 1 128 ? -11.297 -17.359 5.461 1 31.62 128 SER A CA 1
ATOM 980 C C . SER A 1 128 ? -10.297 -17.438 6.609 1 31.62 128 SER A C 1
ATOM 982 O O . SER A 1 128 ? -9.141 -17.047 6.461 1 31.62 128 SER A O 1
ATOM 984 N N . ARG A 1 129 ? -10.703 -17.219 7.75 1 30.62 129 ARG A N 1
ATOM 985 C CA . ARG A 1 129 ? -9.961 -18.016 8.711 1 30.62 129 ARG A CA 1
ATOM 986 C C . ARG A 1 129 ? -9.57 -19.375 8.109 1 30.62 129 ARG A C 1
ATOM 988 O O . ARG A 1 129 ? -10.43 -20.109 7.621 1 30.62 129 ARG A O 1
ATOM 995 N N . PHE A 1 130 ? -8.359 -19.453 7.559 1 29.28 130 PHE A N 1
ATOM 996 C CA . PHE A 1 130 ? -7.812 -20.797 7.336 1 29.28 130 PHE A CA 1
ATOM 997 C C . PHE A 1 130 ? -8.219 -21.734 8.461 1 29.28 130 PHE A C 1
ATOM 999 O O . PHE A 1 130 ? -7.645 -21.703 9.547 1 29.28 130 PHE A O 1
ATOM 1006 N N . ASN A 1 131 ? -9.469 -21.75 8.727 1 26.36 131 ASN A N 1
ATOM 1007 C CA . ASN A 1 131 ? -9.719 -23.016 9.414 1 26.36 131 ASN A CA 1
ATOM 1008 C C . ASN A 1 131 ? -9.109 -24.203 8.656 1 26.36 131 ASN A C 1
ATOM 1010 O O . ASN A 1 131 ? -9.367 -24.375 7.461 1 26.36 131 ASN A O 1
ATOM 1014 N N . SER A 1 132 ? -7.969 -24.703 9 1 30.22 132 SER A N 1
ATOM 1015 C CA . SER A 1 132 ? -7.211 -25.891 8.617 1 30.22 132 SER A CA 1
ATOM 1016 C C . SER A 1 132 ? -8.141 -27.031 8.219 1 30.22 132 SER A C 1
ATOM 1018 O O . SER A 1 132 ? -7.68 -28.109 7.875 1 30.22 132 SER A O 1
ATOM 1020 N N . GLY A 1 133 ? -9.438 -26.938 8.508 1 29.7 133 GLY A N 1
ATOM 1021 C CA . GLY A 1 133 ? -10.07 -28.234 8.516 1 29.7 133 GLY A CA 1
ATOM 1022 C C . GLY A 1 133 ? -10.32 -28.797 7.129 1 29.7 133 GLY A C 1
ATOM 1023 O O . GLY A 1 133 ? -10.281 -30.016 6.922 1 29.7 133 GLY A O 1
ATOM 1024 N N . SER A 1 134 ? -11.117 -28.156 6.234 1 32.78 134 SER A N 1
ATOM 1025 C CA . SER A 1 134 ? -11.711 -29.062 5.246 1 32.78 134 SER A CA 1
ATOM 1026 C C . SER A 1 134 ? -10.734 -29.359 4.117 1 32.78 134 SER A C 1
ATOM 1028 O O . SER A 1 134 ? -10.328 -28.453 3.379 1 32.78 134 SER A O 1
ATOM 1030 N N . ARG A 1 135 ? -9.766 -30.25 4.305 1 38.12 135 ARG A N 1
ATOM 1031 C CA . ARG A 1 135 ? -8.82 -30.891 3.404 1 38.12 135 ARG A CA 1
ATOM 1032 C C . ARG A 1 135 ? -9.477 -31.25 2.074 1 38.12 135 ARG A C 1
ATOM 1034 O O . ARG A 1 135 ? -10.438 -32.031 2.039 1 38.12 135 ARG A O 1
ATOM 1041 N N . ASN A 1 136 ? -9.648 -30.516 1.197 1 42.47 136 ASN A N 1
ATOM 1042 C CA . ASN A 1 136 ? -10.086 -31 -0.105 1 42.47 136 ASN A CA 1
ATOM 1043 C C . ASN A 1 136 ? -9.195 -32.125 -0.612 1 42.47 136 ASN A C 1
ATOM 1045 O O . ASN A 1 136 ? -8.008 -31.922 -0.85 1 42.47 136 ASN A O 1
ATOM 1049 N N . ALA A 1 137 ? -9.375 -33.344 -0.332 1 53.06 137 ALA A N 1
ATOM 1050 C CA . ALA A 1 137 ? -8.688 -34.531 -0.749 1 53.06 137 ALA A CA 1
ATOM 1051 C C . ALA A 1 137 ? -8.578 -34.625 -2.27 1 53.06 137 ALA A C 1
ATOM 1053 O O . ALA A 1 137 ? -9.516 -34.25 -2.982 1 53.06 137 ALA A O 1
ATOM 1054 N N . LEU A 1 138 ? -7.438 -34.75 -2.898 1 61.34 138 LEU A N 1
ATOM 1055 C CA . LEU A 1 138 ? -7.227 -35.031 -4.316 1 61.34 138 LEU A CA 1
ATOM 1056 C C . LEU A 1 138 ? -8.156 -36.125 -4.801 1 61.34 138 LEU A C 1
ATOM 1058 O O . LEU A 1 138 ? -8.367 -37.125 -4.094 1 61.34 138 LEU A O 1
ATOM 1062 N N . SER A 1 139 ? -8.898 -35.875 -5.816 1 63.66 139 SER A N 1
ATOM 1063 C CA . SER A 1 139 ? -9.688 -36.938 -6.418 1 63.66 139 SER A CA 1
ATOM 1064 C C . SER A 1 139 ? -8.805 -38.094 -6.855 1 63.66 139 SER A C 1
ATOM 1066 O O . SER A 1 139 ? -7.582 -37.969 -6.949 1 63.66 139 SER A O 1
ATOM 1068 N N . LYS A 1 140 ? -9.43 -39.25 -7.109 1 67.94 140 LYS A N 1
ATOM 1069 C CA . LYS A 1 140 ? -8.703 -40.438 -7.551 1 67.94 140 LYS A CA 1
ATOM 1070 C C . LYS A 1 140 ? -7.938 -40.188 -8.844 1 67.94 140 LYS A C 1
ATOM 1072 O O . LYS A 1 140 ? -6.801 -40.625 -9 1 67.94 140 LYS A O 1
ATOM 1077 N N . TYR A 1 141 ? -8.547 -39.375 -9.742 1 63.34 141 TYR A N 1
ATOM 1078 C CA . TYR A 1 141 ? -7.906 -39 -11.008 1 63.34 141 TYR A CA 1
ATOM 1079 C C . TYR A 1 141 ? -6.699 -38.125 -10.773 1 63.34 141 TYR A C 1
ATOM 1081 O O . TYR A 1 141 ? -5.641 -38.312 -11.375 1 63.34 141 TYR A O 1
ATOM 1089 N N . GLN A 1 142 ? -6.789 -37.25 -9.812 1 74.88 142 GLN A N 1
ATOM 1090 C CA . GLN A 1 142 ? -5.703 -36.312 -9.516 1 74.88 142 GLN A CA 1
ATOM 1091 C C . GLN A 1 142 ? -4.527 -37.031 -8.859 1 74.88 142 GLN A C 1
ATOM 1093 O O . GLN A 1 142 ? -3.369 -36.719 -9.148 1 74.88 142 GLN A O 1
ATOM 1098 N N . VAL A 1 143 ? -4.879 -37.969 -8.047 1 77.38 143 VAL A N 1
ATOM 1099 C CA . VAL A 1 143 ? -3.846 -38.75 -7.383 1 77.38 143 VAL A CA 1
ATOM 1100 C C . VAL A 1 143 ? -3.047 -39.562 -8.414 1 77.38 143 VAL A C 1
ATOM 1102 O O . VAL A 1 143 ? -1.815 -39.594 -8.375 1 77.38 143 VAL A O 1
ATOM 1105 N N . ASP A 1 144 ? -3.805 -40.125 -9.375 1 75.62 144 ASP A N 1
ATOM 1106 C CA . ASP A 1 144 ? -3.154 -40.938 -10.406 1 75.62 144 ASP A CA 1
ATOM 1107 C C . ASP A 1 144 ? -2.25 -40.062 -11.281 1 75.62 144 ASP A C 1
ATOM 1109 O O . ASP A 1 144 ? -1.14 -40.469 -11.633 1 75.62 144 ASP A O 1
ATOM 1113 N N . TYR A 1 145 ? -2.771 -38.906 -11.555 1 79.81 145 TYR A N 1
ATOM 1114 C CA . TYR A 1 145 ? -1.996 -38 -12.375 1 79.81 145 TYR A CA 1
ATOM 1115 C C . TYR A 1 145 ? -0.785 -37.469 -11.617 1 79.81 145 TYR A C 1
ATOM 1117 O O . TYR A 1 145 ? 0.313 -37.375 -12.172 1 79.81 145 TYR A O 1
ATOM 1125 N N . ALA A 1 146 ? -0.891 -37.219 -10.383 1 79.88 146 ALA A N 1
ATOM 1126 C CA . ALA A 1 146 ? 0.207 -36.781 -9.523 1 79.88 146 ALA A CA 1
ATOM 1127 C C . ALA A 1 146 ? 1.302 -37.844 -9.461 1 79.88 146 ALA A C 1
ATOM 1129 O O . ALA A 1 146 ? 2.492 -37.531 -9.508 1 79.88 146 ALA A O 1
ATOM 1130 N N . ARG A 1 147 ? 0.883 -39.031 -9.391 1 80.75 147 ARG A N 1
ATOM 1131 C CA . ARG A 1 147 ? 1.817 -40.156 -9.367 1 80.75 147 ARG A CA 1
ATOM 1132 C C . ARG A 1 147 ? 2.607 -40.219 -10.672 1 80.75 147 ARG A C 1
ATOM 1134 O O . ARG A 1 147 ? 3.818 -40.469 -10.656 1 80.75 147 ARG A O 1
ATOM 1141 N N . LYS A 1 148 ? 1.829 -40.031 -11.742 1 78.19 148 LYS A N 1
ATOM 1142 C CA . LYS A 1 148 ? 2.467 -40.031 -13.055 1 78.19 148 LYS A CA 1
ATOM 1143 C C . LYS A 1 148 ? 3.529 -38.938 -13.156 1 78.19 148 LYS A C 1
ATOM 1145 O O . LYS A 1 148 ? 4.66 -39.219 -13.578 1 78.19 148 LYS A O 1
ATOM 1150 N N . LEU A 1 149 ? 3.197 -37.781 -12.688 1 80 149 LEU A N 1
ATOM 1151 C CA . LEU A 1 149 ? 4.117 -36.656 -12.758 1 80 149 LEU A CA 1
ATOM 1152 C C . LEU A 1 149 ? 5.336 -36.906 -11.875 1 80 149 LEU A C 1
ATOM 1154 O O . LEU A 1 149 ? 6.465 -36.594 -12.273 1 80 149 LEU A O 1
ATOM 1158 N N . TYR A 1 150 ? 5.117 -37.438 -10.734 1 82.88 150 TYR A N 1
ATOM 1159 C CA . TYR A 1 150 ? 6.203 -37.719 -9.805 1 82.88 150 TYR A CA 1
ATOM 1160 C C . TYR A 1 150 ? 7.172 -38.75 -10.391 1 82.88 150 TYR A C 1
ATOM 1162 O O . TYR A 1 150 ? 8.391 -38.594 -10.289 1 82.88 150 TYR A O 1
ATOM 1170 N N . ARG A 1 151 ? 6.68 -39.688 -11.055 1 79.94 151 ARG A N 1
ATOM 1171 C CA . ARG A 1 151 ? 7.492 -40.719 -11.695 1 79.94 151 ARG A CA 1
ATOM 1172 C C . ARG A 1 151 ? 8.297 -40.125 -12.852 1 79.94 151 ARG A C 1
ATOM 1174 O O . ARG A 1 151 ? 9.406 -40.594 -13.133 1 79.94 151 ARG A O 1
ATOM 1181 N N . GLU A 1 152 ? 7.73 -39.062 -13.391 1 75.31 152 GLU A N 1
ATOM 1182 C CA . GLU A 1 152 ? 8.391 -38.438 -14.531 1 75.31 152 GLU A CA 1
ATOM 1183 C C . GLU A 1 152 ? 9.43 -37.406 -14.062 1 75.31 152 GLU A C 1
ATOM 1185 O O . GLU A 1 152 ? 10.078 -36.75 -14.883 1 75.31 152 GLU A O 1
ATOM 1190 N N . GLY A 1 153 ? 9.461 -37.188 -12.672 1 75.69 153 GLY A N 1
ATOM 1191 C CA . GLY A 1 153 ? 10.555 -36.406 -12.141 1 75.69 153 GLY A CA 1
ATOM 1192 C C . GLY A 1 153 ? 10.102 -35.062 -11.578 1 75.69 153 GLY A C 1
ATOM 1193 O O . GLY A 1 153 ? 10.922 -34.25 -11.164 1 75.69 153 GLY A O 1
ATOM 1194 N N . ALA A 1 154 ? 8.875 -34.906 -11.633 1 76.25 154 ALA A N 1
ATOM 1195 C CA . ALA A 1 154 ? 8.375 -33.656 -11.086 1 76.25 154 ALA A CA 1
ATOM 1196 C C . ALA A 1 154 ? 8.539 -33.625 -9.57 1 76.25 154 ALA A C 1
ATOM 1198 O O . ALA A 1 154 ? 8.43 -34.656 -8.898 1 76.25 154 ALA A O 1
ATOM 1199 N N . SER A 1 155 ? 8.828 -32.5 -9.031 1 78.88 155 SER A N 1
ATOM 1200 C CA . SER A 1 155 ? 8.969 -32.344 -7.582 1 78.88 155 SER A CA 1
ATOM 1201 C C . SER A 1 155 ? 7.605 -32.312 -6.898 1 78.88 155 SER A C 1
ATOM 1203 O O . SER A 1 155 ? 6.613 -31.891 -7.504 1 78.88 155 SER A O 1
ATOM 1205 N N . LEU A 1 156 ? 7.621 -32.781 -5.637 1 79.19 156 LEU A N 1
ATOM 1206 C CA . LEU A 1 156 ? 6.395 -32.75 -4.848 1 79.19 156 LEU A CA 1
ATOM 1207 C C . LEU A 1 156 ? 5.848 -31.312 -4.781 1 79.19 156 LEU A C 1
ATOM 1209 O O . LEU A 1 156 ? 4.633 -31.109 -4.801 1 79.19 156 LEU A O 1
ATOM 1213 N N . ARG A 1 157 ? 6.77 -30.531 -4.832 1 77.19 157 ARG A N 1
ATOM 1214 C CA . ARG A 1 157 ? 6.387 -29.125 -4.773 1 77.19 157 ARG A CA 1
ATOM 1215 C C . ARG A 1 157 ? 5.68 -28.688 -6.059 1 77.19 157 ARG A C 1
ATOM 1217 O O . ARG A 1 157 ? 4.637 -28.031 -6.008 1 77.19 157 ARG A O 1
ATOM 1224 N N . SER A 1 158 ? 6.266 -29.031 -7.16 1 72.69 158 SER A N 1
ATOM 1225 C CA . SER A 1 158 ? 5.676 -28.688 -8.445 1 72.69 158 SER A CA 1
ATOM 1226 C C . SER A 1 158 ? 4.301 -29.328 -8.617 1 72.69 158 SER A C 1
ATOM 1228 O O . SER A 1 158 ? 3.375 -28.688 -9.125 1 72.69 158 SER A O 1
ATOM 1230 N N . ILE A 1 159 ? 4.164 -30.562 -8.211 1 75.88 159 ILE A N 1
ATOM 1231 C CA . ILE A 1 159 ? 2.904 -31.297 -8.289 1 75.88 159 ILE A CA 1
ATOM 1232 C C . ILE A 1 159 ? 1.864 -30.625 -7.391 1 75.88 159 ILE A C 1
ATOM 1234 O O . ILE A 1 159 ? 0.712 -30.453 -7.793 1 75.88 159 ILE A O 1
ATOM 1238 N N . GLY A 1 160 ? 2.277 -30.391 -6.227 1 74.25 160 GLY A N 1
ATOM 1239 C CA . GLY A 1 160 ? 1.4 -29.688 -5.293 1 74.25 160 GLY A CA 1
ATOM 1240 C C . GLY A 1 160 ? 0.847 -28.391 -5.844 1 74.25 160 GLY A C 1
ATOM 1241 O O . GLY A 1 160 ? -0.345 -28.109 -5.703 1 74.25 160 GLY A O 1
ATOM 1242 N N . LEU A 1 161 ? 1.7 -27.75 -6.469 1 68 161 LEU A N 1
ATOM 1243 C CA . LEU A 1 161 ? 1.311 -26.469 -7.074 1 68 161 LEU A CA 1
ATOM 1244 C C . LEU A 1 161 ? 0.283 -26.688 -8.18 1 68 161 LEU A C 1
ATOM 1246 O O . LEU A 1 161 ? -0.662 -25.906 -8.32 1 68 161 LEU A O 1
ATOM 1250 N N . LEU A 1 162 ? 0.534 -27.766 -8.938 1 64.88 162 LEU A N 1
ATOM 1251 C CA . LEU A 1 162 ? -0.354 -28.109 -10.039 1 64.88 162 LEU A CA 1
ATOM 1252 C C . LEU A 1 162 ? -1.775 -28.359 -9.539 1 64.88 162 LEU A C 1
ATOM 1254 O O . LEU A 1 162 ? -2.742 -27.922 -10.172 1 64.88 162 LEU A O 1
ATOM 1258 N N . PHE A 1 163 ? -1.89 -28.984 -8.406 1 66.44 163 PHE A N 1
ATOM 1259 C CA . PHE A 1 163 ? -3.189 -29.422 -7.902 1 66.44 163 PHE A CA 1
ATOM 1260 C C . PHE A 1 163 ? -3.672 -28.484 -6.793 1 66.44 163 PHE A C 1
ATOM 1262 O O . PHE A 1 163 ? -4.707 -28.75 -6.176 1 66.44 163 PHE A O 1
ATOM 1269 N N . GLN A 1 164 ? -2.787 -27.453 -6.59 1 64.06 164 GLN A N 1
ATOM 1270 C CA . GLN A 1 164 ? -3.1 -26.438 -5.602 1 64.06 164 GLN A CA 1
ATOM 1271 C C . GLN A 1 164 ? -3.238 -27.047 -4.207 1 64.06 164 GLN A C 1
ATOM 1273 O O . GLN A 1 164 ? -4.188 -26.734 -3.482 1 64.06 164 GLN A O 1
ATOM 1278 N N . VAL A 1 165 ? -2.408 -27.984 -3.885 1 66.31 165 VAL A N 1
ATOM 1279 C CA . VAL A 1 165 ? -2.293 -28.625 -2.574 1 66.31 165 VAL A CA 1
ATOM 1280 C C . VAL A 1 165 ? -0.836 -28.609 -2.119 1 66.31 165 VAL A C 1
ATOM 1282 O O . VAL A 1 165 ? 0.07 -28.375 -2.924 1 66.31 165 VAL A O 1
ATOM 1285 N N . SER A 1 166 ? -0.616 -28.719 -0.833 1 66.94 166 SER A N 1
ATOM 1286 C CA . SER A 1 166 ? 0.736 -28.734 -0.285 1 66.94 166 SER A CA 1
ATOM 1287 C C . SER A 1 166 ? 1.516 -29.953 -0.775 1 66.94 166 SER A C 1
ATOM 1289 O O . SER A 1 166 ? 0.926 -30.984 -1.092 1 66.94 166 SER A O 1
ATOM 1291 N N . PRO A 1 167 ? 2.854 -29.719 -0.806 1 74.81 167 PRO A N 1
ATOM 1292 C CA . PRO A 1 167 ? 3.654 -30.906 -1.133 1 74.81 167 PRO A CA 1
ATOM 1293 C C . PRO A 1 167 ? 3.396 -32.062 -0.186 1 74.81 167 PRO A C 1
ATOM 1295 O O . PRO A 1 167 ? 3.406 -33.219 -0.612 1 74.81 167 PRO A O 1
ATOM 1298 N N . ASN A 1 168 ? 3.137 -31.734 1.054 1 72.44 168 ASN A N 1
ATOM 1299 C CA . ASN A 1 168 ? 2.848 -32.781 2.016 1 72.44 168 ASN A CA 1
ATOM 1300 C C . ASN A 1 168 ? 1.537 -33.5 1.69 1 72.44 168 ASN A C 1
ATOM 1302 O O . ASN A 1 168 ? 1.432 -34.719 1.85 1 72.44 168 ASN A O 1
ATOM 1306 N N . GLU A 1 169 ? 0.583 -32.812 1.22 1 72.88 169 GLU A N 1
ATOM 1307 C CA . GLU A 1 169 ? -0.687 -33.406 0.814 1 72.88 169 GLU A CA 1
ATOM 1308 C C . GLU A 1 169 ? -0.513 -34.281 -0.415 1 72.88 169 GLU A C 1
ATOM 1310 O O . GLU A 1 169 ? -1.145 -35.344 -0.52 1 72.88 169 GLU A O 1
ATOM 1315 N N . VAL A 1 170 ? 0.348 -33.844 -1.335 1 76.81 170 VAL A N 1
ATOM 1316 C CA . VAL A 1 170 ? 0.655 -34.656 -2.504 1 76.81 170 VAL A CA 1
ATOM 1317 C C . VAL A 1 170 ? 1.321 -35.969 -2.064 1 76.81 170 VAL A C 1
ATOM 1319 O O . VAL A 1 170 ? 0.91 -37.062 -2.479 1 76.81 170 VAL A O 1
ATOM 1322 N N . TRP A 1 171 ? 2.277 -35.75 -1.192 1 80.94 171 TRP A N 1
ATOM 1323 C CA . TRP A 1 171 ? 3.006 -36.906 -0.706 1 80.94 171 TRP A CA 1
ATOM 1324 C C . TRP A 1 171 ? 2.064 -37.875 -0.011 1 80.94 171 TRP A C 1
ATOM 1326 O O . TRP A 1 171 ? 2.127 -39.094 -0.253 1 80.94 171 TRP A O 1
ATOM 1336 N N . ALA A 1 172 ? 1.179 -37.469 0.836 1 77.06 172 ALA A N 1
ATOM 1337 C CA . ALA A 1 172 ? 0.214 -38.312 1.558 1 77.06 172 ALA A CA 1
ATOM 1338 C C . ALA A 1 172 ? -0.715 -39.031 0.59 1 77.06 172 ALA A C 1
ATOM 1340 O O . ALA A 1 172 ? -1.097 -40.188 0.833 1 77.06 172 ALA A O 1
ATOM 1341 N N . ALA A 1 173 ? -0.996 -38.375 -0.471 1 77.5 173 ALA A N 1
ATOM 1342 C CA . ALA A 1 173 ? -1.931 -38.906 -1.458 1 77.5 173 ALA A CA 1
ATOM 1343 C C . ALA A 1 173 ? -1.259 -39.969 -2.338 1 77.5 173 ALA A C 1
ATOM 1345 O O . ALA A 1 173 ? -1.871 -40.969 -2.68 1 77.5 173 ALA A O 1
ATOM 1346 N N . ILE A 1 174 ? -0.011 -39.656 -2.637 1 77.56 174 ILE A N 1
ATOM 1347 C CA . ILE A 1 174 ? 0.595 -40.562 -3.619 1 77.56 174 ILE A CA 1
ATOM 1348 C C . ILE A 1 174 ? 1.42 -41.625 -2.908 1 77.56 174 ILE A C 1
ATOM 1350 O O . ILE A 1 174 ? 1.74 -42.656 -3.492 1 77.56 174 ILE A O 1
ATOM 1354 N N . GLY A 1 175 ? 1.894 -41.312 -1.711 1 71.81 175 GLY A N 1
ATOM 1355 C CA . GLY A 1 175 ? 2.691 -42.25 -0.94 1 71.81 175 GLY A CA 1
ATOM 1356 C C . GLY A 1 175 ? 1.898 -43.469 -0.455 1 71.81 175 GLY A C 1
ATOM 1357 O O . GLY A 1 175 ? 2.471 -44.5 -0.163 1 71.81 175 GLY A O 1
ATOM 1358 N N . ASP A 1 176 ? 0.666 -43.281 -0.038 1 53 176 ASP A N 1
ATOM 1359 C CA . ASP A 1 176 ? -0.056 -44.406 0.525 1 53 176 ASP A CA 1
ATOM 1360 C C . ASP A 1 176 ? -0.033 -45.594 -0.429 1 53 176 ASP A C 1
ATOM 1362 O O . ASP A 1 176 ? -0.091 -46.75 0.007 1 53 176 ASP A O 1
ATOM 1366 N N . GLN A 1 177 ? -0.24 -45.406 -1.78 1 45.16 177 GLN A N 1
ATOM 1367 C CA . GLN A 1 177 ? -0.38 -46.719 -2.447 1 45.16 177 GLN A CA 1
ATOM 1368 C C . GLN A 1 177 ? 0.984 -47.312 -2.756 1 45.16 177 GLN A C 1
ATOM 1370 O O . GLN A 1 177 ? 1.07 -48.375 -3.416 1 45.16 177 GLN A O 1
ATOM 1375 N N . ALA A 1 178 ? 2.035 -47.031 -1.987 1 37.62 178 ALA A N 1
ATOM 1376 C CA . ALA A 1 178 ? 2.982 -48.156 -2.055 1 37.62 178 ALA A CA 1
ATOM 1377 C C . ALA A 1 178 ? 2.514 -49.312 -1.197 1 37.62 178 ALA A C 1
ATOM 1379 O O . ALA A 1 178 ? 1.953 -49.125 -0.117 1 37.62 178 ALA A O 1
ATOM 1380 N N . MET B 1 1 ? 10.75 21.719 6.914 1 93.62 1 MET B N 1
ATOM 1381 C CA . MET B 1 1 ? 9.781 21.875 7.996 1 93.62 1 MET B CA 1
ATOM 1382 C C . MET B 1 1 ? 9.109 20.547 8.328 1 93.62 1 MET B C 1
ATOM 1384 O O . MET B 1 1 ? 8.898 19.719 7.445 1 93.62 1 MET B O 1
ATOM 1388 N N . ARG B 1 2 ? 8.805 20.375 9.578 1 94.31 2 ARG B N 1
ATOM 1389 C CA . ARG B 1 2 ? 8.117 19.172 10.039 1 94.31 2 ARG B CA 1
ATOM 1390 C C . ARG B 1 2 ? 6.676 19.484 10.43 1 94.31 2 ARG B C 1
ATOM 1392 O O . ARG B 1 2 ? 6.426 20.344 11.273 1 94.31 2 ARG B O 1
ATOM 1399 N N . TYR B 1 3 ? 5.77 18.75 9.734 1 94.81 3 TYR B N 1
ATOM 1400 C CA . TYR B 1 3 ? 4.34 18.922 9.961 1 94.81 3 TYR B CA 1
ATOM 1401 C C . TYR B 1 3 ? 3.742 17.719 10.68 1 94.81 3 TYR B C 1
ATOM 1403 O O . TYR B 1 3 ? 3.855 16.594 10.203 1 94.81 3 TYR B O 1
ATOM 1411 N N . GLY B 1 4 ? 3.189 17.969 11.797 1 96.12 4 GLY B N 1
ATOM 1412 C CA . GLY B 1 4 ? 2.482 16.922 12.516 1 96.12 4 GLY B CA 1
ATOM 1413 C C . GLY B 1 4 ? 0.986 16.922 12.266 1 96.12 4 GLY B C 1
ATOM 1414 O O . GLY B 1 4 ? 0.374 17.984 12.164 1 96.12 4 GLY B O 1
ATOM 1415 N N . VAL B 1 5 ? 0.405 15.781 12.141 1 96.19 5 VAL B N 1
ATOM 1416 C CA . VAL B 1 5 ? -1.036 15.695 11.93 1 96.19 5 VAL B CA 1
ATOM 1417 C C . VAL B 1 5 ? -1.712 15.141 13.18 1 96.19 5 VAL B C 1
ATOM 1419 O O . VAL B 1 5 ? -1.311 14.094 13.695 1 96.19 5 VAL B O 1
ATOM 1422 N N . VAL B 1 6 ? -2.652 15.852 13.633 1 95.06 6 VAL B N 1
ATOM 1423 C CA . VAL B 1 6 ? -3.469 15.453 14.781 1 95.06 6 VAL B CA 1
ATOM 1424 C C . VAL B 1 6 ? -4.938 15.391 14.367 1 95.06 6 VAL B C 1
ATOM 1426 O O . VAL B 1 6 ? -5.426 16.266 13.648 1 95.06 6 VAL B O 1
ATOM 1429 N N . ARG B 1 7 ? -5.598 14.344 14.789 1 95.19 7 ARG B N 1
ATOM 1430 C CA . ARG B 1 7 ? -6.992 14.133 14.414 1 95.19 7 ARG B CA 1
ATOM 1431 C C . ARG B 1 7 ? -7.824 13.688 15.609 1 95.19 7 ARG B C 1
ATOM 1433 O O . ARG B 1 7 ? -7.383 12.859 16.406 1 95.19 7 ARG B O 1
ATOM 1440 N N . GLU B 1 8 ? -8.977 14.359 15.695 1 90.75 8 GLU B N 1
ATOM 1441 C CA . GLU B 1 8 ? -9.93 13.844 16.672 1 90.75 8 GLU B CA 1
ATOM 1442 C C . GLU B 1 8 ? -10.781 12.727 16.094 1 90.75 8 GLU B C 1
ATOM 1444 O O . GLU B 1 8 ? -11.367 12.883 15.016 1 90.75 8 GLU B O 1
ATOM 1449 N N . SER B 1 9 ? -10.75 11.641 16.688 1 87.06 9 SER B N 1
ATOM 1450 C CA . SER B 1 9 ? -11.531 10.477 16.297 1 87.06 9 SER B CA 1
ATOM 1451 C C . SER B 1 9 ? -11.688 9.5 17.453 1 87.06 9 SER B C 1
ATOM 1453 O O . SER B 1 9 ? -10.766 9.344 18.266 1 87.06 9 SER B O 1
ATOM 1455 N N . PRO B 1 10 ? -12.828 8.852 17.531 1 80.06 10 PRO B N 1
AT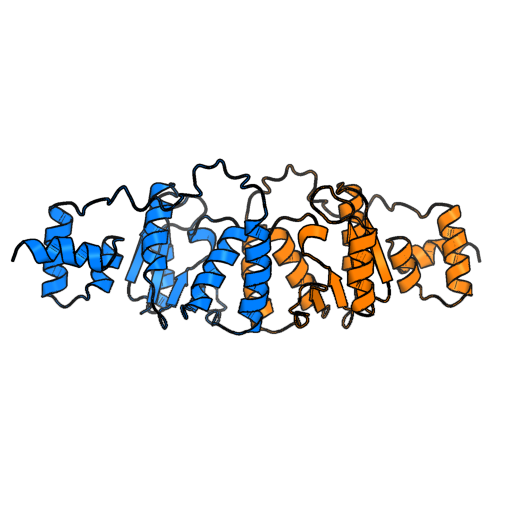OM 1456 C CA . PRO B 1 10 ? -13.016 7.871 18.609 1 80.06 10 PRO B CA 1
ATOM 1457 C C . PRO B 1 10 ? -12 6.727 18.531 1 80.06 10 PRO B C 1
ATOM 1459 O O . PRO B 1 10 ? -11.727 6.074 19.547 1 80.06 10 PRO B O 1
ATOM 1462 N N . SER B 1 11 ? -11.461 6.469 17.391 1 82.56 11 SER B N 1
ATOM 1463 C CA . SER B 1 11 ? -10.547 5.344 17.203 1 82.56 11 SER B CA 1
ATOM 1464 C C . SER B 1 11 ? -9.109 5.75 17.516 1 82.56 11 SER B C 1
ATOM 1466 O O . SER B 1 11 ? -8.195 4.926 17.422 1 82.56 11 SER B O 1
ATOM 1468 N N . LEU B 1 12 ? -8.891 6.973 17.875 1 88.56 12 LEU B N 1
ATOM 1469 C CA . LEU B 1 12 ? -7.555 7.496 18.109 1 88.56 12 LEU B CA 1
ATOM 1470 C C . LEU B 1 12 ? -7.398 7.957 19.562 1 88.56 12 LEU B C 1
ATOM 1472 O O . LEU B 1 12 ? -8.391 8.234 20.234 1 88.56 12 LEU B O 1
ATOM 1476 N N . PRO B 1 13 ? -6.148 8.023 20.016 1 90.31 13 PRO B N 1
ATOM 1477 C CA . PRO B 1 13 ? -5.941 8.672 21.312 1 90.31 13 PRO B CA 1
ATOM 1478 C C . PRO B 1 13 ? -6.398 10.125 21.312 1 90.31 13 PRO B C 1
ATOM 1480 O O . PRO B 1 13 ? -6.535 10.742 20.266 1 90.31 13 PRO B O 1
ATOM 1483 N N . PRO B 1 14 ? -6.691 10.641 22.531 1 90.88 14 PRO B N 1
ATOM 1484 C CA . PRO B 1 14 ? -7.059 12.055 22.609 1 90.88 14 PRO B CA 1
ATOM 1485 C C . PRO B 1 14 ? -6.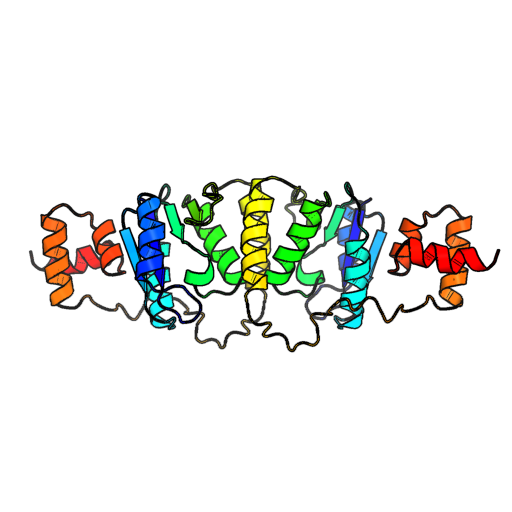008 12.969 21.969 1 90.88 14 PRO B C 1
ATOM 1487 O O . PRO B 1 14 ? -4.812 12.664 22.016 1 90.88 14 PRO B 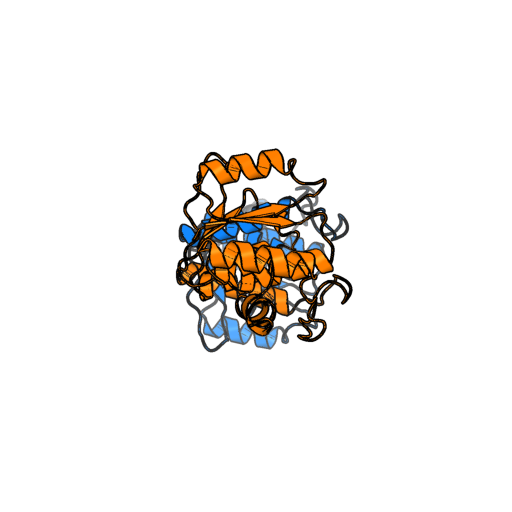O 1
ATOM 1490 N N . PRO B 1 15 ? -6.465 14.023 21.375 1 92.94 15 PRO B N 1
ATOM 1491 C CA . PRO B 1 15 ? -5.555 14.938 20.672 1 92.94 15 PRO B CA 1
ATOM 1492 C C . PRO B 1 15 ? -4.363 15.359 21.531 1 92.94 15 PRO B C 1
ATOM 1494 O O . PRO B 1 15 ? -3.254 15.523 21.016 1 92.94 15 PRO B O 1
ATOM 1497 N N . ALA B 1 16 ? -4.59 15.539 22.828 1 92.06 16 ALA B N 1
ATOM 1498 C CA . ALA B 1 16 ? -3.508 15.961 23.719 1 92.06 16 ALA B CA 1
ATOM 1499 C C . ALA B 1 16 ? -2.377 14.938 23.719 1 92.06 16 ALA B C 1
ATOM 1501 O O . ALA B 1 16 ? -1.199 15.305 23.75 1 92.06 16 ALA B O 1
ATOM 1502 N N . VAL B 1 17 ? -2.736 13.719 23.688 1 89.62 17 VAL B N 1
ATOM 1503 C CA . VAL B 1 17 ? -1.754 12.641 23.672 1 89.62 17 VAL B CA 1
ATOM 1504 C C . VAL B 1 17 ? -1.027 12.625 22.328 1 89.62 17 VAL B C 1
ATOM 1506 O O . VAL B 1 17 ? 0.196 12.477 22.281 1 89.62 17 VAL B O 1
ATOM 1509 N N . GLN B 1 18 ? -1.75 12.773 21.25 1 92.75 18 GLN B N 1
ATOM 1510 C CA . GLN B 1 18 ? -1.154 12.82 19.922 1 92.75 18 GLN B CA 1
ATOM 1511 C C . GLN B 1 18 ? -0.115 13.93 19.812 1 92.75 18 GLN B C 1
ATOM 1513 O O . GLN B 1 18 ? 0.987 13.719 19.312 1 92.75 18 GLN B O 1
ATOM 1518 N N . ARG B 1 19 ? -0.432 15.055 20.359 1 92.62 19 ARG B N 1
ATOM 1519 C CA . ARG B 1 19 ? 0.453 16.219 20.312 1 92.62 19 ARG B CA 1
ATOM 1520 C C . ARG B 1 19 ? 1.736 15.953 21.094 1 92.62 19 ARG B C 1
ATOM 1522 O O . ARG B 1 19 ? 2.822 16.359 20.672 1 92.62 19 ARG B O 1
ATOM 1529 N N . ARG B 1 20 ? 1.581 15.328 22.203 1 88.56 20 ARG B N 1
ATOM 1530 C CA . ARG B 1 20 ? 2.75 15.016 23.016 1 88.56 20 ARG B CA 1
ATOM 1531 C C . ARG B 1 20 ? 3.732 14.141 22.25 1 88.56 20 ARG B C 1
ATOM 1533 O O . ARG B 1 20 ? 4.945 14.336 22.328 1 88.56 20 ARG B O 1
ATOM 1540 N N . LEU B 1 21 ? 3.199 13.172 21.562 1 86.75 21 LEU B N 1
ATOM 1541 C CA . LEU B 1 21 ? 4.027 12.273 20.766 1 86.75 21 LEU B CA 1
ATOM 1542 C C . LEU B 1 21 ? 4.754 13.039 19.656 1 86.75 21 LEU B C 1
ATOM 1544 O O . LEU B 1 21 ? 5.91 12.734 19.344 1 86.75 21 LEU B O 1
ATOM 1548 N N . LEU B 1 22 ? 4.074 14.031 19.094 1 91.12 22 LEU B N 1
ATOM 1549 C CA . LEU B 1 22 ? 4.652 14.836 18.016 1 91.12 22 LEU B CA 1
ATOM 1550 C C . LEU B 1 22 ? 5.73 15.766 18.562 1 91.12 22 LEU B C 1
ATOM 1552 O O . LEU B 1 22 ? 6.734 16.016 17.891 1 91.12 22 LEU B O 1
ATOM 1556 N N . ASP B 1 23 ? 5.539 16.297 19.734 1 87.94 23 ASP B N 1
ATOM 1557 C CA . ASP B 1 23 ? 6.5 17.203 20.375 1 87.94 23 ASP B CA 1
ATOM 1558 C C . ASP B 1 23 ? 7.848 16.516 20.578 1 87.94 23 ASP B C 1
ATOM 1560 O O . ASP B 1 23 ? 8.898 17.141 20.406 1 87.94 23 ASP B O 1
ATOM 1564 N N . GLY B 1 24 ? 7.789 15.25 20.844 1 84.25 24 GLY B N 1
ATOM 1565 C CA . GLY B 1 24 ? 9.008 14.477 21.047 1 84.25 24 GLY B CA 1
ATOM 1566 C C . GLY B 1 24 ? 9.836 14.336 19.781 1 84.25 24 GLY B C 1
ATOM 1567 O O . GLY B 1 24 ? 11.031 14.047 19.859 1 84.25 24 GLY B O 1
ATOM 1568 N N . ALA B 1 25 ? 9.227 14.648 18.641 1 86.5 25 ALA B N 1
ATOM 1569 C CA . ALA B 1 25 ? 9.906 14.492 17.344 1 86.5 25 ALA B CA 1
ATOM 1570 C C . ALA B 1 25 ? 10.219 15.852 16.734 1 86.5 25 ALA B C 1
ATOM 1572 O O . ALA B 1 25 ? 10.484 15.953 15.531 1 86.5 25 ALA B O 1
ATOM 1573 N N . ALA B 1 26 ? 10.164 16.938 17.438 1 88.56 26 ALA B N 1
ATOM 1574 C CA . ALA B 1 26 ? 10.516 18.297 17.016 1 88.56 26 ALA B CA 1
ATOM 1575 C C . ALA B 1 26 ? 9.594 18.781 15.898 1 88.56 26 ALA B C 1
ATOM 1577 O O . ALA B 1 26 ? 10.062 19.266 14.867 1 88.56 26 ALA B O 1
ATOM 1578 N N . CYS B 1 27 ? 8.383 18.578 16.047 1 91.88 27 CYS B N 1
ATOM 1579 C CA . CYS B 1 27 ? 7.367 19.047 15.109 1 91.88 27 CYS B CA 1
ATOM 1580 C C . CYS B 1 27 ? 7.32 20.562 15.055 1 91.88 27 CYS B C 1
ATOM 1582 O O . CYS B 1 27 ? 7.289 21.219 16.094 1 91.88 27 CYS B O 1
ATOM 1584 N N . ASP B 1 28 ? 7.32 21.141 13.852 1 90.44 28 ASP B N 1
ATOM 1585 C CA . ASP B 1 28 ? 7.305 22.594 13.688 1 90.44 28 ASP B CA 1
ATOM 1586 C C . ASP B 1 28 ? 5.871 23.125 13.695 1 90.44 28 ASP B C 1
ATOM 1588 O O . ASP B 1 28 ? 5.594 24.172 14.297 1 90.44 28 ASP B O 1
ATOM 1592 N N . VAL B 1 29 ? 5.008 22.469 12.961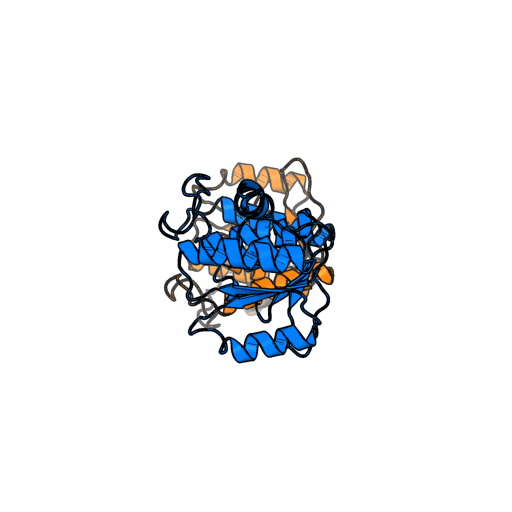 1 89.69 29 VAL B N 1
ATOM 1593 C CA . VAL B 1 29 ? 3.625 22.906 12.789 1 89.69 29 VAL B CA 1
ATOM 1594 C C . VAL B 1 29 ? 2.68 21.719 12.992 1 89.69 29 VAL B C 1
ATOM 1596 O O . VAL B 1 29 ? 2.916 20.641 12.461 1 89.69 29 VAL B O 1
ATOM 1599 N N . VAL B 1 30 ? 1.68 21.891 13.742 1 92.56 30 VAL B N 1
ATOM 1600 C CA . VAL B 1 30 ? 0.687 20.844 13.953 1 92.56 30 VAL B CA 1
ATOM 1601 C C . VAL B 1 30 ? -0.564 21.141 13.125 1 92.56 30 VAL B C 1
ATOM 1603 O O . VAL B 1 30 ? -1.146 22.219 13.242 1 92.56 30 VAL B O 1
ATOM 1606 N N . LEU B 1 31 ? -0.901 20.219 12.234 1 92.69 31 LEU B N 1
ATOM 1607 C CA . LEU B 1 31 ? -2.152 20.25 11.484 1 92.69 31 LEU B CA 1
ATOM 1608 C C . LEU B 1 31 ? -3.246 19.484 12.219 1 92.69 31 LEU B C 1
ATOM 1610 O O . LEU B 1 31 ? -3.238 18.25 12.242 1 92.69 31 LEU B O 1
ATOM 1614 N N . GLN B 1 32 ? -4.117 20.25 12.812 1 90.69 32 GLN B N 1
ATOM 1615 C CA . GLN B 1 32 ? -5.145 19.609 13.625 1 90.69 32 GLN B CA 1
ATOM 1616 C C . GLN B 1 32 ? -6.5 19.625 12.922 1 90.69 32 GLN B C 1
ATOM 1618 O O . GLN B 1 32 ? -6.93 20.672 12.43 1 90.69 32 GLN B O 1
ATOM 1623 N N . GLU B 1 33 ? -7.062 18.422 12.805 1 90.19 33 GLU B N 1
ATOM 1624 C CA . GLU B 1 33 ? -8.414 18.297 12.273 1 90.19 33 GLU B CA 1
ATOM 1625 C C . GLU B 1 33 ? -9.344 17.625 13.281 1 90.19 33 GLU B C 1
ATOM 1627 O O . GLU B 1 33 ? -8.883 16.891 14.156 1 90.19 33 GLU B O 1
ATOM 1632 N N . GLY B 1 34 ? -10.641 18.031 13.195 1 89.31 34 GLY B N 1
ATOM 1633 C CA . GLY B 1 34 ? -11.641 17.375 14.031 1 89.31 34 GLY B CA 1
ATOM 1634 C C . GLY B 1 34 ? -12.055 16.016 13.508 1 89.31 34 GLY B C 1
ATOM 1635 O O . GLY B 1 34 ? -11.227 15.281 12.953 1 89.31 34 GLY B O 1
ATOM 1636 N N . GLN B 1 35 ? -13.32 15.711 13.773 1 87.31 35 GLN B N 1
ATOM 1637 C CA . GLN B 1 35 ? -13.875 14.453 13.281 1 87.31 35 GLN B CA 1
ATOM 1638 C C . GLN B 1 35 ? -13.766 14.359 11.758 1 87.31 35 GLN B C 1
ATOM 1640 O O . GLN B 1 35 ? -13.852 15.375 11.062 1 87.31 35 GLN B O 1
ATOM 1645 N N . PRO B 1 36 ? -13.562 13.156 11.344 1 85 36 PRO B N 1
ATOM 1646 C CA . PRO B 1 36 ? -13.422 12.992 9.891 1 85 36 PRO B CA 1
ATOM 1647 C C . PRO B 1 36 ? -14.711 13.305 9.133 1 85 36 PRO B C 1
ATOM 1649 O O . PRO B 1 36 ? -15.719 12.609 9.305 1 85 36 PRO B O 1
ATOM 1652 N N . THR B 1 37 ? -14.797 14.398 8.555 1 87.06 37 THR B N 1
ATOM 1653 C CA . THR B 1 37 ? -15.836 14.805 7.621 1 87.06 37 THR B CA 1
ATOM 1654 C C . THR B 1 37 ? -15.25 15.078 6.238 1 87.06 37 THR B C 1
ATOM 1656 O O . THR B 1 37 ? -14.039 15.266 6.098 1 87.06 37 THR B O 1
ATOM 1659 N N . PRO B 1 38 ? -16.109 14.953 5.297 1 82.5 38 PRO B N 1
ATOM 1660 C CA . PRO B 1 38 ? -15.602 15.281 3.967 1 82.5 38 PRO B CA 1
ATOM 1661 C C . PRO B 1 38 ? -14.891 16.641 3.924 1 82.5 38 PRO B C 1
ATOM 1663 O O . PRO B 1 38 ? -13.852 16.766 3.271 1 82.5 38 PRO B O 1
ATOM 1666 N N . GLU B 1 39 ? -15.477 17.547 4.602 1 86 39 GLU B N 1
ATOM 1667 C CA . GLU B 1 39 ? -14.875 18.875 4.637 1 86 39 GLU B CA 1
ATOM 1668 C C . GLU B 1 39 ? -13.531 18.844 5.352 1 86 39 GLU B C 1
ATOM 1670 O O . GLU B 1 39 ? -12.562 19.453 4.883 1 86 39 GLU B O 1
ATOM 1675 N N . ALA B 1 40 ? -13.43 18.203 6.445 1 86.19 40 ALA B N 1
ATOM 1676 C CA . ALA B 1 40 ? -12.18 18.078 7.195 1 86.19 40 ALA B CA 1
ATOM 1677 C C . ALA B 1 40 ? -11.109 17.359 6.375 1 86.19 40 ALA B C 1
ATOM 1679 O O . ALA B 1 40 ? -9.938 17.734 6.41 1 86.19 40 ALA B O 1
ATOM 1680 N N . GLN B 1 41 ? -11.562 16.359 5.645 1 88.38 41 GLN B N 1
ATOM 1681 C CA . GLN B 1 41 ? -10.648 15.617 4.793 1 88.38 41 GLN B CA 1
ATOM 1682 C C . GLN B 1 41 ? -10.086 16.5 3.678 1 88.38 41 GLN B C 1
ATOM 1684 O O . GLN B 1 41 ? -8.898 16.422 3.365 1 88.38 41 GLN B O 1
ATOM 1689 N N . ARG B 1 42 ? -10.953 17.266 3.162 1 85.06 42 ARG B N 1
ATOM 1690 C CA . ARG B 1 42 ? -10.531 18.172 2.094 1 85.06 42 ARG B CA 1
ATOM 1691 C C . ARG B 1 42 ? -9.547 19.219 2.613 1 85.06 42 ARG B C 1
ATOM 1693 O O . ARG B 1 42 ? -8.555 19.531 1.949 1 85.06 42 ARG B O 1
ATOM 1700 N N . ARG B 1 43 ? -9.828 19.734 3.723 1 86.19 43 ARG B N 1
ATOM 1701 C CA . ARG B 1 43 ? -8.945 20.734 4.316 1 86.19 43 ARG B CA 1
ATOM 1702 C C . ARG B 1 43 ? -7.562 20.156 4.586 1 86.19 43 ARG B C 1
ATOM 1704 O O . ARG B 1 43 ? -6.551 20.766 4.238 1 86.19 43 ARG B O 1
ATOM 1711 N N . LEU B 1 44 ? -7.555 19 5.172 1 90.56 44 LEU B N 1
ATOM 1712 C CA . LEU B 1 44 ? -6.273 18.359 5.438 1 90.56 44 LEU B CA 1
ATOM 1713 C C . LEU B 1 44 ? -5.527 18.078 4.137 1 90.56 44 LEU B C 1
ATOM 1715 O O . LEU B 1 44 ? -4.316 18.312 4.051 1 90.56 44 LEU B O 1
ATOM 1719 N N . ALA B 1 45 ? -6.27 17.625 3.162 1 87 45 ALA B N 1
ATOM 1720 C CA . ALA B 1 45 ? -5.66 17.328 1.869 1 87 45 ALA B CA 1
ATOM 1721 C C . ALA B 1 45 ? -5.012 18.562 1.266 1 87 45 ALA B C 1
ATOM 1723 O O . ALA B 1 45 ? -3.9 18.5 0.736 1 87 45 ALA B O 1
ATOM 1724 N N . ARG B 1 46 ? -5.703 19.641 1.355 1 83.5 46 ARG B N 1
ATOM 1725 C CA . ARG B 1 46 ? -5.184 20.891 0.822 1 83.5 46 ARG B CA 1
ATOM 1726 C C . ARG B 1 46 ? -3.881 21.281 1.51 1 83.5 46 ARG B C 1
ATOM 1728 O O . ARG B 1 46 ? -2.936 21.734 0.854 1 83.5 46 ARG B O 1
ATOM 1735 N N . LEU B 1 47 ? -3.832 21.109 2.791 1 86.19 47 LEU B N 1
ATOM 1736 C CA . LEU B 1 47 ? -2.637 21.438 3.562 1 86.19 47 LEU B CA 1
ATOM 1737 C C . LEU B 1 47 ? -1.48 20.516 3.188 1 86.19 47 LEU B C 1
ATOM 1739 O O . LEU B 1 47 ? -0.349 20.969 3.012 1 86.19 47 LEU B O 1
ATOM 1743 N N . LEU B 1 48 ? -1.771 19.297 2.979 1 89.94 48 LEU B N 1
ATOM 1744 C CA . LEU B 1 48 ? -0.755 18.297 2.66 1 89.94 48 LEU B CA 1
ATOM 1745 C C . LEU B 1 48 ? -0.245 18.484 1.233 1 89.94 48 LEU B C 1
ATOM 1747 O O . LEU B 1 48 ? 0.931 18.234 0.954 1 89.94 48 LEU B O 1
ATOM 1751 N N . PHE B 1 49 ? -1.113 18.906 0.33 1 83.44 49 PHE B N 1
ATOM 1752 C CA . PHE B 1 49 ? -0.747 19.078 -1.069 1 83.44 49 PHE B CA 1
ATOM 1753 C C . PHE B 1 49 ? 0.167 20.297 -1.235 1 83.44 49 PHE B C 1
ATOM 1755 O O . PHE B 1 49 ? 0.887 20.406 -2.23 1 83.44 49 PHE B O 1
ATOM 1762 N N . GLY B 1 50 ? 0.164 21.125 -0.239 1 85.56 50 GLY B N 1
ATOM 1763 C CA . GLY B 1 50 ? 0.985 22.328 -0.296 1 85.56 50 GLY B CA 1
ATOM 1764 C C . GLY B 1 50 ? 2.393 22.109 0.226 1 85.56 50 GLY B C 1
ATOM 1765 O O . GLY B 1 50 ? 3.217 23.031 0.206 1 85.56 50 GLY B O 1
ATOM 1766 N N . LEU B 1 51 ? 2.68 20.875 0.57 1 90.94 51 LEU B N 1
ATOM 1767 C CA . LEU B 1 51 ? 4 20.562 1.111 1 90.94 51 LEU B CA 1
ATOM 1768 C C . LEU B 1 51 ? 5.059 20.609 0.015 1 90.94 51 LEU B C 1
ATOM 1770 O O . LEU B 1 51 ? 4.75 20.406 -1.162 1 90.94 51 LEU B O 1
ATOM 1774 N N . LYS B 1 52 ? 6.316 20.906 0.38 1 91.94 52 LYS B N 1
ATOM 1775 C CA . LYS B 1 52 ? 7.438 21.078 -0.537 1 91.94 52 LYS B CA 1
ATOM 1776 C C . LYS B 1 52 ? 8.516 20.031 -0.295 1 91.94 52 LYS B C 1
ATOM 1778 O O . LYS B 1 52 ? 8.562 19.406 0.771 1 91.94 52 LYS B O 1
ATOM 1783 N N . PRO B 1 53 ? 9.328 19.906 -1.359 1 94 53 PRO B N 1
ATOM 1784 C CA . PRO B 1 53 ? 10.438 18.984 -1.144 1 94 53 PRO B CA 1
ATOM 1785 C C . PRO B 1 53 ? 11.258 19.328 0.096 1 94 53 PRO B C 1
ATOM 1787 O O . PRO B 1 53 ? 11.594 20.5 0.319 1 94 53 PRO B O 1
ATOM 1790 N N . GLY B 1 54 ? 11.539 18.328 0.905 1 94.75 54 GLY B N 1
ATOM 1791 C CA . GLY B 1 54 ? 12.305 18.531 2.123 1 94.75 54 GLY B CA 1
ATOM 1792 C C . GLY B 1 54 ? 11.445 18.578 3.369 1 94.75 54 GLY B C 1
ATOM 1793 O O . GLY B 1 54 ? 11.953 18.438 4.484 1 94.75 54 GLY B O 1
ATOM 1794 N N . ASP B 1 55 ? 10.125 18.828 3.201 1 94.62 55 ASP B N 1
ATOM 1795 C CA . ASP B 1 55 ? 9.211 18.781 4.336 1 94.62 55 ASP B CA 1
ATOM 1796 C C . ASP B 1 55 ? 9.031 17.359 4.848 1 94.62 55 ASP B C 1
ATOM 1798 O O . ASP B 1 55 ? 9.297 16.391 4.125 1 94.62 55 ASP B O 1
ATOM 1802 N N . GLU B 1 56 ? 8.695 17.25 6.125 1 95.25 56 GLU B N 1
ATOM 1803 C CA . GLU B 1 56 ? 8.438 15.961 6.754 1 95.25 56 GLU B CA 1
ATOM 1804 C C . GLU B 1 56 ? 7.07 15.945 7.438 1 95.25 56 GLU B C 1
ATOM 1806 O O . GLU B 1 56 ? 6.719 16.875 8.156 1 95.25 56 GLU B O 1
ATOM 1811 N N . VAL B 1 57 ? 6.316 14.906 7.133 1 95.88 57 VAL B N 1
ATOM 1812 C CA . VAL B 1 57 ? 5.039 14.695 7.809 1 95.88 57 VAL B CA 1
ATOM 1813 C C . VAL B 1 57 ? 5.227 13.727 8.977 1 95.88 57 VAL B C 1
ATOM 1815 O O . VAL B 1 57 ? 5.766 12.633 8.805 1 95.88 57 VAL B O 1
ATOM 1818 N N . LEU B 1 58 ? 4.84 14.195 10.133 1 94.94 58 LEU B N 1
ATOM 1819 C CA . LEU B 1 58 ? 4.922 13.406 11.359 1 94.94 58 LEU B CA 1
ATOM 1820 C C . LEU B 1 58 ? 3.535 12.945 11.797 1 94.94 58 LEU B C 1
ATOM 1822 O O . LEU B 1 58 ? 2.623 13.758 11.945 1 94.94 58 LEU B O 1
ATOM 1826 N N . VAL B 1 59 ? 3.381 11.625 11.961 1 94.5 59 VAL B N 1
ATOM 1827 C CA . VAL B 1 59 ? 2.133 11.086 12.484 1 94.5 59 VAL B CA 1
ATOM 1828 C C . VAL B 1 59 ? 2.434 10 13.523 1 94.5 59 VAL B C 1
ATOM 1830 O O . VAL B 1 59 ? 3.459 9.32 13.438 1 94.5 59 VAL B O 1
ATOM 1833 N N . HIS B 1 60 ? 1.539 9.914 14.508 1 90.75 60 HIS B N 1
ATOM 1834 C CA . HIS B 1 60 ? 1.711 8.828 15.461 1 90.75 60 HIS B CA 1
ATOM 1835 C C . HIS B 1 60 ? 1.146 7.52 14.922 1 90.75 60 HIS B C 1
ATOM 1837 O O . HIS B 1 60 ? 1.483 6.441 15.414 1 90.75 60 HIS B O 1
ATOM 1843 N N . SER B 1 61 ? 0.252 7.664 13.922 1 89.56 61 SER B N 1
ATOM 1844 C CA . SER B 1 61 ? -0.37 6.535 13.234 1 89.56 61 SER B CA 1
ATOM 1845 C C . SER B 1 61 ? -0.929 6.953 11.875 1 89.56 61 SER B C 1
ATOM 1847 O O . SER B 1 61 ? -1.338 8.102 11.695 1 89.56 61 SER B O 1
ATOM 1849 N N . LEU B 1 62 ? -0.957 5.98 11.008 1 92.88 62 LEU B N 1
ATOM 1850 C CA . LEU B 1 62 ? -1.548 6.285 9.711 1 92.88 62 LEU B CA 1
ATOM 1851 C C . LEU B 1 62 ? -3.047 6.527 9.844 1 92.88 62 LEU B C 1
ATOM 1853 O O . LEU B 1 62 ? -3.664 7.117 8.953 1 92.88 62 LEU B O 1
ATOM 1857 N N . ASP B 1 63 ? -3.645 6.203 10.961 1 90.88 63 ASP B N 1
ATOM 1858 C CA . ASP B 1 63 ? -5.086 6.297 11.164 1 90.88 63 ASP B CA 1
ATOM 1859 C C . ASP B 1 63 ? -5.535 7.754 11.25 1 90.88 63 ASP B C 1
ATOM 1861 O O . ASP B 1 63 ? -6.723 8.055 11.109 1 90.88 63 ASP B O 1
ATOM 1865 N N . VAL B 1 64 ? -4.613 8.547 11.398 1 93.38 64 VAL B N 1
ATOM 1866 C CA . VAL B 1 64 ? -4.98 9.953 11.523 1 93.38 64 VAL B CA 1
ATOM 1867 C C . VAL B 1 64 ? -5.531 10.469 10.195 1 93.38 64 VAL B C 1
ATOM 1869 O O . VAL B 1 64 ? -6.254 11.469 10.164 1 93.38 64 VAL B O 1
ATOM 1872 N N . PHE B 1 65 ? -5.199 9.836 9.188 1 93.88 65 PHE B N 1
ATOM 1873 C CA . PHE B 1 65 ? -5.609 10.297 7.871 1 93.88 65 PHE B CA 1
ATOM 1874 C C . PHE B 1 65 ? -7.027 9.836 7.551 1 93.88 65 PHE B C 1
ATOM 1876 O O . PHE B 1 65 ? -7.668 10.367 6.641 1 93.88 65 PHE B O 1
ATOM 1883 N N . GLN B 1 66 ? -7.508 8.812 8.258 1 91.31 66 GLN B N 1
ATOM 1884 C CA . GLN B 1 66 ? -8.859 8.281 8.086 1 91.31 66 GLN B CA 1
ATOM 1885 C C . GLN B 1 66 ? -9.125 7.926 6.629 1 91.31 66 GLN B C 1
ATOM 1887 O O . GLN B 1 66 ? -10.148 8.32 6.066 1 91.31 66 GLN B O 1
ATOM 1892 N N . ARG B 1 67 ? -8.141 7.234 6.055 1 90.69 67 ARG B N 1
ATOM 1893 C CA . ARG B 1 67 ? -8.203 6.785 4.668 1 90.69 67 ARG B CA 1
ATOM 1894 C C . ARG B 1 67 ? -8.062 5.27 4.578 1 90.69 67 ARG B C 1
ATOM 1896 O O . ARG B 1 67 ? -7.488 4.641 5.473 1 90.69 67 ARG B O 1
ATOM 1903 N N . SER B 1 68 ? -8.633 4.754 3.508 1 90.38 68 SER B N 1
ATOM 1904 C CA . SER B 1 68 ? -8.398 3.336 3.256 1 90.38 68 SER B CA 1
ATOM 1905 C C . SER B 1 68 ? -6.918 3.061 2.99 1 90.38 68 SER B C 1
ATOM 1907 O O . SER B 1 68 ? -6.145 3.986 2.736 1 90.38 68 SER B O 1
ATOM 1909 N N . THR B 1 69 ? -6.562 1.842 3.084 1 93.19 69 THR B N 1
ATOM 1910 C CA . THR B 1 69 ? -5.168 1.486 2.859 1 93.19 69 THR B CA 1
ATOM 1911 C C . THR B 1 69 ? -4.738 1.851 1.439 1 93.19 69 THR B C 1
ATOM 1913 O O . THR B 1 69 ? -3.611 2.299 1.222 1 93.19 69 THR B O 1
ATOM 1916 N N . GLY B 1 70 ? -5.625 1.617 0.483 1 92.88 70 GLY B N 1
ATOM 1917 C CA . GLY B 1 70 ? -5.332 2.029 -0.881 1 92.88 70 GLY B CA 1
ATOM 1918 C C . GLY B 1 70 ? -5.137 3.527 -1.023 1 92.88 70 GLY B C 1
ATOM 1919 O O . GLY B 1 70 ? -4.203 3.975 -1.691 1 92.88 70 GLY B O 1
ATOM 1920 N N . GLU B 1 71 ? -5.953 4.27 -0.407 1 92.56 71 GLU B N 1
ATOM 1921 C CA . GLU B 1 71 ? -5.832 5.723 -0.438 1 92.56 71 GLU B CA 1
ATOM 1922 C C . GLU B 1 71 ? -4.57 6.188 0.279 1 92.56 71 GLU B C 1
ATOM 1924 O O . GLU B 1 71 ? -3.957 7.184 -0.116 1 92.56 71 GLU B O 1
ATOM 1929 N N . LEU B 1 72 ? -4.23 5.484 1.289 1 95.06 72 LEU B N 1
ATOM 1930 C CA . LEU B 1 72 ? -2.992 5.805 1.988 1 95.06 72 LEU B CA 1
ATOM 1931 C C . LEU B 1 72 ? -1.782 5.535 1.102 1 95.06 72 LEU B C 1
ATOM 1933 O O . LEU B 1 72 ? -0.819 6.305 1.105 1 95.06 72 LEU B O 1
ATOM 1937 N N . ALA B 1 73 ? -1.806 4.434 0.411 1 95.5 73 ALA B N 1
ATOM 1938 C CA . ALA B 1 73 ? -0.723 4.156 -0.529 1 95.5 73 ALA B CA 1
ATOM 1939 C C . ALA B 1 73 ? -0.562 5.293 -1.534 1 95.5 73 ALA B C 1
ATOM 1941 O O . ALA B 1 73 ? 0.56 5.703 -1.843 1 95.5 73 ALA B O 1
ATOM 1942 N N . GLN B 1 74 ? -1.661 5.809 -2.016 1 94.75 74 GLN B N 1
ATOM 1943 C CA . GLN B 1 74 ? -1.636 6.938 -2.939 1 94.75 74 GLN B CA 1
ATOM 1944 C C . GLN B 1 74 ? -1.064 8.188 -2.268 1 94.75 74 GLN B C 1
ATOM 1946 O O . GLN B 1 74 ? -0.24 8.891 -2.855 1 94.75 74 GLN B O 1
ATOM 1951 N N . LEU B 1 75 ? -1.49 8.414 -1.082 1 95.56 75 LEU B N 1
ATOM 1952 C CA . LEU B 1 75 ? -1.045 9.594 -0.339 1 95.56 75 LEU B CA 1
ATOM 1953 C C . LEU B 1 75 ? 0.458 9.539 -0.087 1 95.56 75 LEU B C 1
ATOM 1955 O O . LEU B 1 75 ? 1.169 10.516 -0.339 1 95.56 75 LEU B O 1
ATOM 1959 N N . ILE B 1 76 ? 0.942 8.398 0.381 1 95.69 76 ILE B N 1
ATOM 1960 C CA . ILE B 1 76 ? 2.357 8.242 0.699 1 95.69 76 ILE B CA 1
ATOM 1961 C C . ILE B 1 76 ? 3.188 8.336 -0.578 1 95.69 76 ILE B C 1
ATOM 1963 O O . ILE B 1 76 ? 4.238 8.977 -0.594 1 95.69 76 ILE B O 1
ATOM 1967 N N . ARG B 1 77 ? 2.729 7.738 -1.639 1 94.5 77 ARG B N 1
ATOM 1968 C CA . ARG B 1 77 ? 3.41 7.863 -2.924 1 94.5 77 ARG B CA 1
ATOM 1969 C C . ARG B 1 77 ? 3.551 9.328 -3.33 1 94.5 77 ARG B C 1
ATOM 1971 O O . ARG B 1 77 ? 4.625 9.758 -3.75 1 94.5 77 ARG B O 1
ATOM 1978 N N . ASN B 1 78 ? 2.479 10.062 -3.209 1 93.94 78 ASN B N 1
ATOM 1979 C CA . ASN B 1 78 ? 2.494 11.477 -3.564 1 93.94 78 ASN B CA 1
ATOM 1980 C C . ASN B 1 78 ? 3.518 12.25 -2.74 1 93.94 78 ASN B C 1
ATOM 1982 O O . ASN B 1 78 ? 4.254 13.078 -3.277 1 93.94 78 ASN B O 1
ATOM 1986 N N . PHE B 1 79 ? 3.51 11.93 -1.418 1 96 79 PHE B N 1
ATOM 1987 C CA . PHE B 1 79 ? 4.508 12.562 -0.565 1 96 79 PHE B CA 1
ATOM 1988 C C . PHE B 1 79 ? 5.914 12.32 -1.104 1 96 79 PHE B C 1
ATOM 1990 O O . PHE B 1 79 ? 6.66 13.266 -1.357 1 96 79 PHE B O 1
ATOM 1997 N N . LEU B 1 80 ? 6.207 11.102 -1.312 1 94.31 80 LEU B N 1
ATOM 1998 C CA . LEU B 1 80 ? 7.578 10.719 -1.637 1 94.31 80 LEU B CA 1
ATOM 1999 C C . LEU B 1 80 ? 7.961 11.195 -3.033 1 94.31 80 LEU B C 1
ATOM 2001 O O . LEU B 1 80 ? 9.102 11.594 -3.268 1 94.31 80 LEU B O 1
ATOM 2005 N N . GLU B 1 81 ? 7.012 11.203 -3.918 1 93.38 81 GLU B N 1
ATOM 2006 C CA . GLU B 1 81 ? 7.27 11.648 -5.281 1 93.38 81 GLU B CA 1
ATOM 2007 C C . GLU B 1 81 ? 7.68 13.117 -5.312 1 93.38 81 GLU B C 1
ATOM 2009 O O . GLU B 1 81 ? 8.492 13.523 -6.148 1 93.38 81 GLU B O 1
ATOM 2014 N N . VAL B 1 82 ? 7.145 13.891 -4.391 1 92.88 82 VAL B N 1
ATOM 2015 C CA . VAL B 1 82 ? 7.418 15.328 -4.414 1 92.88 82 VAL B CA 1
ATOM 2016 C C . VAL B 1 82 ? 8.523 15.664 -3.414 1 92.88 82 VAL B C 1
ATOM 2018 O O . VAL B 1 82 ? 8.758 16.828 -3.111 1 92.88 82 VAL B O 1
ATOM 2021 N N . GLY B 1 83 ? 9.078 14.648 -2.846 1 94.38 83 GLY B N 1
ATOM 2022 C CA . GLY B 1 83 ? 10.234 14.844 -1.985 1 94.38 83 GLY B CA 1
ATOM 2023 C C . GLY B 1 83 ? 9.867 15.086 -0.535 1 94.38 83 GLY B C 1
ATOM 2024 O O . GLY B 1 83 ? 10.68 15.602 0.24 1 94.38 83 GLY B O 1
ATOM 2025 N N . VAL B 1 84 ? 8.656 14.805 -0.161 1 94.94 84 VAL B N 1
ATOM 2026 C CA . VAL B 1 84 ? 8.18 14.906 1.216 1 94.94 84 VAL B CA 1
ATOM 2027 C C . VAL B 1 84 ? 8.344 13.562 1.92 1 94.94 84 VAL B C 1
ATOM 2029 O O . VAL B 1 84 ? 8.031 12.508 1.353 1 94.94 84 VAL B O 1
ATOM 2032 N N . SER B 1 85 ? 8.914 13.57 3.119 1 94.38 85 SER B N 1
ATOM 2033 C CA . SER B 1 85 ? 9.102 12.344 3.883 1 94.38 85 SER B CA 1
ATOM 2034 C C . SER B 1 85 ? 7.977 12.141 4.895 1 94.38 85 SER B C 1
ATOM 2036 O O . SER B 1 85 ? 7.262 13.086 5.23 1 94.38 85 SER B O 1
ATOM 2038 N N . LEU B 1 86 ? 7.758 10.891 5.273 1 94.88 86 LEU B N 1
ATOM 2039 C CA . LEU B 1 86 ? 6.77 10.516 6.277 1 94.88 86 LEU B CA 1
ATOM 2040 C C . LEU B 1 86 ? 7.43 9.773 7.434 1 94.88 86 LEU B C 1
ATOM 2042 O O . LEU B 1 86 ? 8.234 8.867 7.215 1 94.88 86 LEU B O 1
ATOM 2046 N N . ARG B 1 87 ? 7.133 10.18 8.609 1 92.75 87 ARG B N 1
ATOM 2047 C CA . ARG B 1 87 ? 7.699 9.531 9.789 1 92.75 87 ARG B CA 1
ATOM 2048 C C . ARG B 1 87 ? 6.617 9.211 10.812 1 92.75 87 ARG B C 1
ATOM 2050 O O . ARG B 1 87 ? 5.77 10.055 11.117 1 92.75 87 ARG B O 1
ATOM 2057 N N . ILE B 1 88 ? 6.613 7.988 11.234 1 91.94 88 ILE B N 1
ATOM 2058 C CA . ILE B 1 88 ? 5.742 7.578 12.328 1 91.94 88 ILE B CA 1
ATOM 2059 C C . ILE B 1 88 ? 6.441 7.816 13.664 1 91.94 88 ILE B C 1
ATOM 2061 O O . ILE B 1 88 ? 7.566 7.352 13.875 1 91.94 88 ILE B O 1
A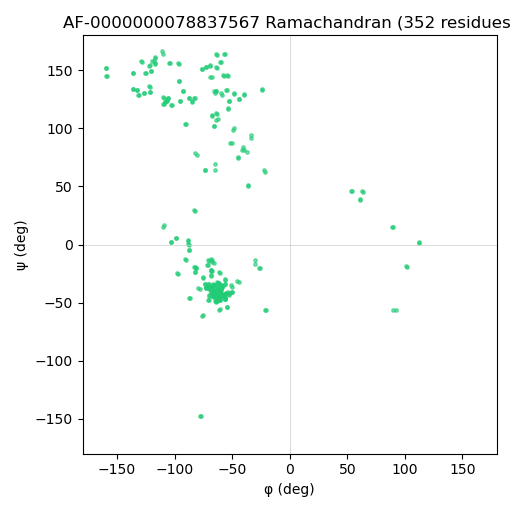TOM 2065 N N . VAL B 1 89 ? 5.816 8.531 14.57 1 89.88 89 VAL B N 1
ATOM 2066 C CA . VAL B 1 89 ? 6.453 8.891 15.828 1 89.88 89 VAL B CA 1
ATOM 2067 C C . VAL B 1 89 ? 5.797 8.133 16.984 1 89.88 89 VAL B C 1
ATOM 2069 O O . VAL B 1 89 ? 4.668 7.656 16.859 1 89.88 89 VAL B O 1
ATOM 2072 N N . GLY B 1 90 ? 6.461 8.07 18.234 1 74.12 90 GLY B N 1
ATOM 2073 C CA . GLY B 1 90 ? 5.91 7.52 19.469 1 74.12 90 GLY B CA 1
ATOM 2074 C C . GLY B 1 90 ? 6.238 6.051 19.656 1 74.12 90 GLY B C 1
ATOM 2075 O O . GLY B 1 90 ? 6.34 5.578 20.797 1 74.12 90 GLY B O 1
ATOM 2076 N N . ASP B 1 91 ? 5.848 5.16 18.641 1 57.72 91 ASP B N 1
ATOM 2077 C CA . ASP B 1 91 ? 6.184 3.77 18.953 1 57.72 91 ASP B CA 1
ATOM 2078 C C . ASP B 1 91 ? 7.695 3.578 19.047 1 57.72 91 ASP B C 1
ATOM 2080 O O . ASP B 1 91 ? 8.461 4.383 18.5 1 57.72 91 ASP B O 1
ATOM 2084 N N . ARG B 1 92 ? 8.109 2.904 20.125 1 48.72 92 ARG B N 1
ATOM 2085 C CA . ARG B 1 92 ? 9.523 2.609 20.344 1 48.72 92 ARG B CA 1
ATOM 2086 C C . ARG B 1 92 ? 10.305 2.662 19.031 1 48.72 92 ARG B C 1
ATOM 2088 O O . ARG B 1 92 ? 11.523 2.852 19.047 1 48.72 92 ARG B O 1
ATOM 2095 N N . ALA B 1 93 ? 10.016 2.002 18.109 1 45.19 93 ALA B N 1
ATOM 2096 C CA . ALA B 1 93 ? 10.906 2.076 16.953 1 45.19 93 ALA B CA 1
ATOM 2097 C C . ALA B 1 93 ? 10.727 3.391 16.203 1 45.19 93 ALA B C 1
ATOM 2099 O O . ALA B 1 93 ? 9.711 3.59 15.531 1 45.19 93 ALA B O 1
ATOM 2100 N N . GLU B 1 94 ? 11.086 4.523 16.984 1 53.56 94 GLU B N 1
ATOM 2101 C CA . GLU B 1 94 ? 11.312 5.801 16.297 1 53.56 94 GLU B CA 1
ATOM 2102 C C . GLU B 1 94 ? 11.625 5.598 14.828 1 53.56 94 GLU B C 1
ATOM 2104 O O . GLU B 1 94 ? 12.742 5.211 14.477 1 53.56 94 GLU B O 1
ATOM 2109 N N . GLY B 1 95 ? 10.695 5.051 14.109 1 59.03 95 GLY B N 1
ATOM 2110 C CA . GLY B 1 95 ? 11.016 4.492 12.805 1 59.03 95 GLY B CA 1
ATOM 2111 C C . GLY B 1 95 ? 11.594 5.512 11.844 1 59.03 95 GLY B C 1
ATOM 2112 O O . GLY B 1 95 ? 11.516 6.719 12.094 1 59.03 95 GLY B O 1
ATOM 2113 N N . GLU B 1 96 ? 12.656 5.219 11.227 1 71.25 96 GLU B N 1
ATOM 2114 C CA . GLU B 1 96 ? 13.273 5.953 10.125 1 71.25 96 GLU B CA 1
ATOM 2115 C C . GLU B 1 96 ? 12.219 6.488 9.156 1 71.25 96 GLU B C 1
ATOM 2117 O O . GLU B 1 96 ? 11.172 5.867 8.969 1 71.25 96 GLU B O 1
ATOM 2122 N N . ALA B 1 97 ? 12.375 7.785 8.906 1 82.25 97 ALA B N 1
ATOM 2123 C CA . ALA B 1 97 ? 11.516 8.414 7.902 1 82.25 97 ALA B CA 1
ATOM 2124 C C . ALA B 1 97 ? 11.477 7.586 6.621 1 82.25 97 ALA B C 1
ATOM 2126 O O . ALA B 1 97 ? 12.492 7.023 6.203 1 82.25 97 ALA B O 1
ATOM 2127 N N . LEU B 1 98 ? 10.227 7.395 6.273 1 87.25 98 LEU B N 1
ATOM 2128 C CA . LEU B 1 98 ? 10.102 6.883 4.914 1 87.25 98 LEU B CA 1
ATOM 2129 C C . LEU B 1 98 ? 10.531 7.93 3.895 1 87.25 98 LEU B C 1
ATOM 2131 O O . LEU B 1 98 ? 9.938 9.008 3.812 1 87.25 98 LEU B O 1
ATOM 2135 N N . LYS B 1 99 ? 11.648 7.664 3.238 1 85.5 99 LYS B N 1
ATOM 2136 C CA . LYS B 1 99 ? 12.211 8.578 2.25 1 85.5 99 LYS B CA 1
ATOM 2137 C C . LYS B 1 99 ? 11.969 8.07 0.832 1 85.5 99 LYS B C 1
ATOM 2139 O O . LYS B 1 99 ? 11.68 6.891 0.628 1 85.5 99 LYS B O 1
ATOM 2144 N N . PRO B 1 100 ? 12 9.07 -0.053 1 83.88 100 PRO B N 1
ATOM 2145 C CA . PRO B 1 100 ? 11.836 8.664 -1.449 1 83.88 100 PRO B CA 1
ATOM 2146 C C . PRO B 1 100 ? 12.961 7.746 -1.93 1 83.88 100 PRO B C 1
ATOM 2148 O O . PRO B 1 100 ? 14.141 8.125 -1.87 1 83.88 100 PRO B O 1
ATOM 2151 N N . GLU B 1 101 ? 12.727 6.574 -2.109 1 86.5 101 GLU B N 1
ATOM 2152 C CA . GLU B 1 101 ? 13.617 5.586 -2.715 1 86.5 101 GLU B CA 1
ATOM 2153 C C . GLU B 1 101 ? 12.938 4.867 -3.875 1 86.5 101 GLU B C 1
ATOM 2155 O O . GLU B 1 101 ? 11.727 4.621 -3.836 1 86.5 101 GLU B O 1
ATOM 2160 N N . GLN B 1 102 ? 13.727 4.523 -4.801 1 84.69 102 GLN B N 1
ATOM 2161 C CA . GLN B 1 102 ? 13.195 4.02 -6.062 1 84.69 102 GLN B CA 1
ATOM 2162 C C . GLN B 1 102 ? 12.297 2.812 -5.844 1 84.6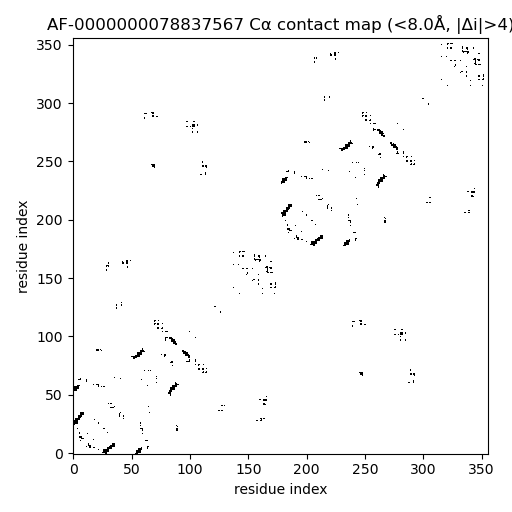9 102 GLN B C 1
ATOM 2164 O O . GLN B 1 102 ? 11.172 2.766 -6.352 1 84.69 102 GLN B O 1
ATOM 2169 N N . ASN B 1 103 ? 12.734 1.904 -5.02 1 86.88 103 ASN B N 1
ATOM 2170 C CA . ASN B 1 103 ? 11.969 0.671 -4.867 1 86.88 103 ASN B CA 1
ATOM 2171 C C . ASN B 1 103 ? 10.719 0.889 -4.027 1 86.88 103 ASN B C 1
ATOM 2173 O O . ASN B 1 103 ? 9.711 0.202 -4.215 1 86.88 103 ASN B O 1
ATOM 2177 N N . VAL B 1 104 ? 10.82 1.861 -3.137 1 91.69 104 VAL B N 1
ATOM 2178 C CA . VAL B 1 104 ? 9.648 2.223 -2.348 1 91.69 104 VAL B CA 1
ATOM 2179 C C . VAL B 1 104 ? 8.586 2.844 -3.254 1 91.69 104 VAL B C 1
ATOM 2181 O O . VAL B 1 104 ? 7.418 2.459 -3.205 1 91.69 104 VAL B O 1
ATOM 2184 N N . LEU B 1 105 ? 9.07 3.688 -4.082 1 92.25 105 LEU B N 1
ATOM 2185 C CA . LEU B 1 105 ? 8.148 4.363 -4.992 1 92.25 105 LEU B CA 1
ATOM 2186 C C . LEU B 1 105 ? 7.527 3.369 -5.969 1 92.25 105 LEU B C 1
ATOM 2188 O O . LEU B 1 105 ? 6.352 3.492 -6.32 1 92.25 105 LEU B O 1
ATOM 2192 N N . LYS B 1 106 ? 8.289 2.445 -6.32 1 89.88 106 LYS B N 1
ATOM 2193 C CA . LYS B 1 106 ? 7.793 1.438 -7.254 1 89.88 106 LYS B CA 1
ATOM 2194 C C . LYS B 1 106 ? 6.633 0.653 -6.652 1 89.88 106 LYS B C 1
ATOM 2196 O O . LYS B 1 106 ? 5.586 0.5 -7.285 1 89.88 106 LYS B O 1
ATOM 2201 N N . VAL B 1 107 ? 6.797 0.204 -5.477 1 92.88 107 VAL B N 1
ATOM 2202 C CA . VAL B 1 107 ? 5.762 -0.609 -4.852 1 92.88 107 VAL B CA 1
ATOM 2203 C C . VAL B 1 107 ? 4.531 0.249 -4.57 1 92.88 107 VAL B C 1
ATOM 2205 O O . VAL B 1 107 ? 3.396 -0.188 -4.785 1 92.88 107 VAL B O 1
ATOM 2208 N N . LEU B 1 108 ? 4.773 1.406 -4.121 1 94.88 108 LEU B N 1
ATOM 2209 C CA . LEU B 1 108 ? 3.658 2.303 -3.844 1 94.88 108 LEU B CA 1
ATOM 2210 C C . LEU B 1 108 ? 2.891 2.627 -5.121 1 94.88 108 LEU B C 1
ATOM 2212 O O . LEU B 1 108 ? 1.663 2.74 -5.102 1 94.88 108 LEU B O 1
ATOM 2216 N N . SER B 1 109 ? 3.588 2.822 -6.145 1 92.5 109 SER B N 1
ATOM 2217 C CA . SER B 1 109 ? 2.947 3.117 -7.422 1 92.5 109 SER B CA 1
ATOM 2218 C C . SER B 1 109 ? 2.076 1.954 -7.883 1 92.5 109 SER B C 1
ATOM 2220 O O . SER B 1 109 ? 0.977 2.162 -8.398 1 92.5 109 SER B O 1
ATOM 2222 N N . LEU B 1 110 ? 2.594 0.776 -7.691 1 91.44 110 LEU B N 1
ATOM 2223 C CA . LEU B 1 110 ? 1.816 -0.407 -8.047 1 91.44 110 LEU B CA 1
ATOM 2224 C C . LEU B 1 110 ? 0.523 -0.47 -7.242 1 91.44 110 LEU B C 1
ATOM 2226 O O . LEU B 1 110 ? -0.552 -0.692 -7.805 1 91.44 110 LEU B O 1
ATOM 2230 N N . LEU B 1 111 ? 0.639 -0.267 -5.969 1 94.44 111 LEU B N 1
ATOM 2231 C CA . LEU B 1 111 ? -0.53 -0.316 -5.098 1 94.44 111 LEU B CA 1
ATOM 2232 C C . LEU B 1 111 ? -1.489 0.827 -5.41 1 94.44 111 LEU B C 1
ATOM 2234 O O . LEU B 1 111 ? -2.707 0.634 -5.43 1 94.44 111 LEU B O 1
ATOM 2238 N N . ALA B 1 112 ? -0.902 1.996 -5.637 1 93.19 112 ALA B N 1
ATOM 2239 C CA . ALA B 1 112 ? -1.717 3.164 -5.965 1 93.19 112 ALA B CA 1
ATOM 2240 C C . ALA B 1 112 ? -2.496 2.943 -7.258 1 93.19 112 ALA B C 1
ATOM 2242 O O . ALA B 1 112 ? -3.666 3.316 -7.359 1 93.19 112 ALA B O 1
ATOM 2243 N N . GLU B 1 113 ? -1.849 2.432 -8.211 1 88.69 113 GLU B N 1
ATOM 2244 C CA . GLU B 1 113 ? -2.504 2.145 -9.477 1 88.69 113 GLU B CA 1
ATOM 2245 C C . GLU B 1 113 ? -3.637 1.138 -9.305 1 88.69 113 GLU B C 1
ATOM 2247 O O . GLU B 1 113 ? -4.711 1.298 -9.883 1 88.69 113 GLU B O 1
ATOM 2252 N N . HIS B 1 114 ? -3.387 0.119 -8.562 1 91.69 114 HIS B N 1
ATOM 2253 C CA . HIS B 1 114 ? -4.43 -0.852 -8.25 1 91.69 114 HIS B CA 1
ATOM 2254 C C . HIS B 1 114 ? -5.637 -0.177 -7.605 1 91.69 114 HIS B C 1
ATOM 2256 O O . HIS B 1 114 ? -6.777 -0.472 -7.961 1 91.69 114 HIS B O 1
ATOM 2262 N N . GLU B 1 115 ? -5.355 0.664 -6.652 1 92.06 115 GLU B N 1
ATOM 2263 C CA . GLU B 1 115 ? -6.414 1.384 -5.949 1 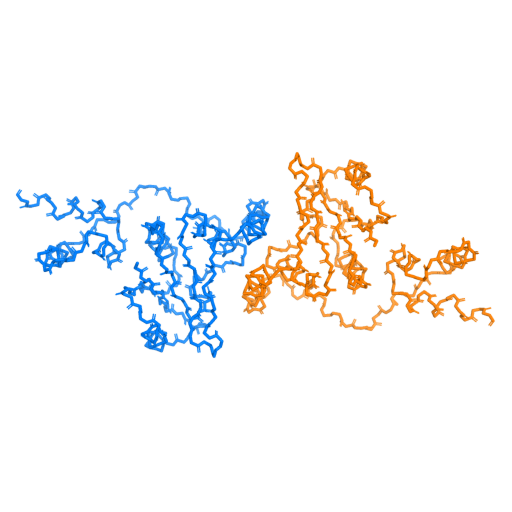92.06 115 GLU B CA 1
ATOM 2264 C C . GLU B 1 115 ? -7.234 2.236 -6.914 1 92.06 115 GLU B C 1
ATOM 2266 O O . GLU B 1 115 ? -8.453 2.342 -6.777 1 92.06 115 GLU B O 1
ATOM 2271 N N . SER B 1 116 ? -6.641 2.822 -7.852 1 88.56 116 SER B N 1
ATOM 2272 C CA . SER B 1 116 ? -7.312 3.715 -8.789 1 88.56 116 SER B CA 1
ATOM 2273 C C . SER B 1 116 ? -8.273 2.949 -9.688 1 88.56 116 SER B C 1
ATOM 2275 O O . SER B 1 116 ? -9.227 3.525 -10.227 1 88.56 116 SER B O 1
ATOM 2277 N N . ARG B 1 117 ? -8.102 1.667 -9.859 1 81.75 117 ARG B N 1
ATOM 2278 C CA . ARG B 1 117 ? -8.914 0.843 -10.742 1 81.75 117 ARG B CA 1
ATOM 2279 C C . ARG B 1 117 ? -10.109 0.25 -10 1 81.75 117 ARG B C 1
ATOM 2281 O O . ARG B 1 117 ? -10.992 -0.349 -10.617 1 81.75 117 ARG B O 1
ATOM 2288 N N . ARG B 1 118 ? -10.156 0.304 -8.703 1 76.31 118 ARG B N 1
ATOM 2289 C CA . ARG B 1 118 ? -11.242 -0.262 -7.91 1 76.31 118 ARG B CA 1
ATOM 2290 C C . ARG B 1 118 ? -12.43 0.696 -7.844 1 76.31 118 ARG B C 1
ATOM 2292 O O . ARG B 1 118 ? -12.25 1.913 -7.77 1 76.31 118 ARG B O 1
ATOM 2299 N N . PRO B 1 119 ? -13.672 0.079 -8.266 1 56.78 119 PRO B N 1
ATOM 2300 C CA . PRO B 1 119 ? -14.852 0.943 -8.125 1 56.78 119 PRO B CA 1
ATOM 2301 C C . PRO B 1 119 ? -15.008 1.503 -6.715 1 56.78 119 PRO B C 1
ATOM 2303 O O . PRO B 1 119 ? -14.633 0.847 -5.742 1 56.78 119 PRO B O 1
ATOM 2306 N N . SER B 1 120 ? -14.938 2.707 -6.496 1 50.31 120 SER B N 1
ATOM 2307 C CA . SER B 1 120 ? -15.016 3.412 -5.223 1 50.31 120 SER B CA 1
ATOM 2308 C C . SER B 1 120 ? -16.156 2.881 -4.363 1 50.31 120 SER B C 1
ATOM 2310 O O . SER B 1 120 ? -17.312 2.879 -4.793 1 50.31 120 SER B O 1
ATOM 2312 N N . ARG B 1 121 ? -16.078 1.732 -3.756 1 43.66 121 ARG B N 1
ATOM 2313 C CA . ARG B 1 121 ? -17.172 1.409 -2.852 1 43.66 121 ARG B CA 1
ATOM 2314 C C . ARG B 1 121 ? -17.531 2.605 -1.979 1 43.66 121 ARG B C 1
ATOM 2316 O O . ARG B 1 121 ? -18.422 2.516 -1.129 1 43.66 121 ARG B O 1
ATOM 2323 N N . THR B 1 122 ? -16.625 3.43 -1.634 1 38.88 122 THR B N 1
ATOM 2324 C CA . THR B 1 122 ? -17.109 4.578 -0.886 1 38.88 122 THR B CA 1
ATOM 2325 C C . THR B 1 122 ? -18.062 5.41 -1.741 1 38.88 122 THR B C 1
ATOM 2327 O O . THR B 1 122 ? -17.797 5.672 -2.912 1 38.88 122 THR B O 1
ATOM 2330 N N . PRO B 1 123 ? -19.391 5.5 -1.463 1 33.81 123 PRO B N 1
ATOM 2331 C CA . PRO B 1 123 ? -20.219 6.461 -2.184 1 33.81 123 PRO B CA 1
ATOM 2332 C C . PRO B 1 123 ? -19.422 7.633 -2.75 1 33.81 123 PRO B C 1
ATOM 2334 O O . PRO B 1 123 ? -18.391 8 -2.195 1 33.81 123 PRO B O 1
ATOM 2337 N N . PRO B 1 124 ? -19.625 8.086 -4.109 1 35.12 124 PRO B N 1
ATOM 2338 C CA . PRO B 1 124 ? -19.031 9.305 -4.668 1 35.12 124 PRO B CA 1
ATOM 2339 C C . PRO B 1 124 ? -18.734 10.352 -3.604 1 35.12 124 PRO B C 1
ATOM 2341 O O . PRO B 1 124 ? -18.297 11.461 -3.93 1 35.12 124 PRO B O 1
ATOM 2344 N N . GLY B 1 125 ? -19.297 10.32 -2.523 1 30.58 125 GLY B N 1
ATOM 2345 C CA . GLY B 1 125 ? -19.188 11.492 -1.673 1 30.58 125 GLY B CA 1
ATOM 2346 C C . GLY B 1 125 ? -17.766 11.812 -1.283 1 30.58 125 GLY B C 1
ATOM 2347 O O . GLY B 1 125 ? -17.391 12.984 -1.177 1 30.58 125 GLY B O 1
ATOM 2348 N N . ALA B 1 126 ? -17.016 10.875 -0.665 1 33.28 126 ALA B N 1
ATOM 2349 C CA . ALA B 1 126 ? -15.828 11.5 -0.076 1 33.28 126 ALA B CA 1
ATOM 2350 C C . ALA B 1 126 ? -14.727 11.68 -1.118 1 33.28 126 ALA B C 1
ATOM 2352 O O . ALA B 1 126 ? -13.617 12.102 -0.792 1 33.28 126 ALA B O 1
ATOM 2353 N N . GLY B 1 127 ? -14.695 10.953 -2.145 1 33.03 127 GLY B N 1
ATOM 2354 C CA . GLY B 1 127 ? -13.68 11.305 -3.129 1 33.03 127 GLY B CA 1
ATOM 2355 C C . GLY B 1 127 ? -13.914 12.664 -3.762 1 33.03 127 GLY B C 1
ATOM 2356 O O . GLY B 1 127 ? -14.844 12.836 -4.559 1 33.03 127 GLY B O 1
ATOM 2357 N N . SER B 1 128 ? -13.758 13.695 -3.047 1 31.44 128 SER B N 1
ATOM 2358 C CA . SER B 1 128 ? -13.789 15.062 -3.541 1 31.44 128 SER B CA 1
ATOM 2359 C C . SER B 1 128 ? -13.039 15.188 -4.867 1 31.44 128 SER B C 1
ATOM 2361 O O . SER B 1 128 ? -11.852 14.875 -4.945 1 31.44 128 SER B O 1
ATOM 2363 N N . ARG B 1 129 ? -13.625 14.859 -5.895 1 30.27 129 ARG B N 1
ATOM 2364 C CA . ARG B 1 129 ? -13.156 15.719 -6.98 1 30.27 129 ARG B CA 1
ATOM 2365 C C . ARG B 1 129 ? -12.836 17.125 -6.473 1 30.27 129 ARG B C 1
ATOM 2367 O O . ARG B 1 129 ? -13.688 17.781 -5.879 1 30.27 129 ARG B O 1
ATOM 2374 N N . PHE B 1 130 ? -11.586 17.359 -6.094 1 29.14 130 PHE B N 1
ATOM 2375 C CA . PHE B 1 130 ? -11.172 18.75 -5.996 1 29.14 130 PHE B CA 1
ATOM 2376 C C . PHE B 1 130 ? -11.812 19.594 -7.098 1 29.14 130 PHE B C 1
ATOM 2378 O O . PHE B 1 130 ? -11.367 19.562 -8.242 1 29.14 130 PHE B O 1
ATOM 2385 N N . ASN B 1 131 ? -13.07 19.469 -7.227 1 26.3 131 ASN B N 1
ATOM 2386 C CA . ASN B 1 131 ? -13.547 20.672 -7.898 1 26.3 131 ASN B CA 1
ATOM 2387 C C . ASN B 1 131 ? -12.992 21.922 -7.25 1 26.3 131 ASN B C 1
ATOM 2389 O O . ASN B 1 131 ? -13.086 22.109 -6.035 1 26.3 131 ASN B O 1
ATOM 2393 N N . SER B 1 132 ? -11.984 22.562 -7.77 1 29.94 132 SER B N 1
ATOM 2394 C CA . SER B 1 132 ? -11.336 23.844 -7.512 1 29.94 132 SER B CA 1
ATOM 2395 C C . SER B 1 132 ? -12.328 24.859 -6.977 1 29.94 132 SER B C 1
ATOM 2397 O O . SER B 1 132 ? -11.953 26 -6.676 1 29.94 132 SER B O 1
ATOM 2399 N N . GLY B 1 133 ? -13.625 24.625 -7.117 1 29.28 133 GLY B N 1
ATOM 2400 C CA . GLY B 1 133 ? -14.391 25.859 -7.043 1 29.28 133 GLY B CA 1
ATOM 2401 C C . GLY B 1 133 ? -14.539 26.375 -5.625 1 29.28 133 GLY B C 1
ATOM 2402 O O . GLY B 1 133 ? -14.641 27.594 -5.41 1 29.28 133 GLY B O 1
ATOM 2403 N N . SER B 1 134 ? -15.164 25.672 -4.648 1 32.28 134 SER B N 1
ATOM 2404 C CA . SER B 1 134 ? -15.727 26.5 -3.586 1 32.28 134 SER B CA 1
ATOM 2405 C C . SER B 1 134 ? -14.656 26.922 -2.582 1 32.28 134 SER B C 1
ATOM 2407 O O . SER B 1 134 ? -14.062 26.062 -1.912 1 32.28 134 SER B O 1
ATOM 2409 N N . ARG B 1 135 ? -13.812 27.891 -2.898 1 37.75 135 ARG B N 1
ATOM 2410 C CA . ARG B 1 135 ? -12.836 28.656 -2.131 1 37.75 135 ARG B CA 1
ATOM 2411 C C . ARG B 1 135 ? -13.352 28.953 -0.726 1 37.75 135 ARG B C 1
ATOM 2413 O O . ARG B 1 135 ? -14.375 29.625 -0.562 1 37.75 135 ARG B O 1
ATOM 2420 N N . ASN B 1 136 ? -13.336 28.219 0.141 1 41.41 136 ASN B N 1
ATOM 2421 C CA . ASN B 1 136 ? -13.656 28.688 1.484 1 41.41 136 ASN B CA 1
ATOM 2422 C C . ASN B 1 136 ? -12.852 29.938 1.847 1 41.41 136 ASN B C 1
ATOM 2424 O O . ASN B 1 136 ? -11.625 29.891 1.919 1 41.41 136 ASN B O 1
ATOM 2428 N N . ALA B 1 137 ? -13.219 31.078 1.574 1 52.12 137 ALA B N 1
ATOM 2429 C CA . ALA B 1 137 ? -12.641 32.375 1.877 1 52.12 137 ALA B CA 1
ATOM 2430 C C . ALA B 1 137 ? -12.359 32.531 3.371 1 52.12 137 ALA B C 1
ATOM 2432 O O . ALA B 1 137 ? -13.133 32.031 4.203 1 52.12 137 ALA B O 1
ATOM 2433 N N . LEU B 1 138 ? -11.156 32.812 3.814 1 61.44 138 LEU B N 1
ATOM 2434 C CA . LEU B 1 138 ? -10.805 33.156 5.184 1 61.44 138 LEU B CA 1
ATOM 2435 C C . LEU B 1 138 ? -11.82 34.156 5.77 1 61.44 138 LEU B C 1
ATOM 2437 O O . LEU B 1 138 ? -12.266 35.062 5.078 1 61.44 138 LEU B O 1
ATOM 2441 N N . SER B 1 139 ? -12.375 33.812 6.871 1 62.94 139 SER B N 1
ATOM 2442 C CA . SER B 1 139 ? -13.219 34.781 7.559 1 62.94 139 SER B CA 1
ATOM 2443 C C . SER B 1 139 ? -12.461 36.062 7.848 1 62.94 139 SER B C 1
ATOM 2445 O O . SER B 1 139 ? -11.234 36.094 7.777 1 62.94 139 SER B O 1
ATOM 2447 N N . LYS B 1 140 ? -13.219 37.125 8.164 1 67.31 140 LYS B N 1
ATOM 2448 C CA . LYS B 1 140 ? -12.617 38.406 8.484 1 67.31 140 LYS B CA 1
ATOM 2449 C C . LYS B 1 140 ? -11.656 38.312 9.664 1 67.31 140 LYS B C 1
ATOM 2451 O O . LYS B 1 140 ? -10.586 38.906 9.656 1 67.31 140 LYS B O 1
ATOM 2456 N N . TYR B 1 141 ? -12.008 37.438 10.641 1 63.03 141 TYR B N 1
ATOM 2457 C CA . TYR B 1 141 ? -11.156 37.25 11.812 1 63.03 141 TYR B CA 1
ATOM 2458 C C . TYR B 1 141 ? -9.875 36.531 11.43 1 63.03 141 TYR B C 1
ATOM 2460 O O . TYR B 1 141 ? -8.789 36.906 11.875 1 63.03 141 TYR B O 1
ATOM 2468 N N . GLN B 1 142 ? -9.977 35.625 10.508 1 74.06 142 GLN B N 1
ATOM 2469 C CA . GLN B 1 142 ? -8.82 34.844 10.086 1 74.06 142 GLN B CA 1
ATOM 2470 C C . GLN B 1 142 ? -7.859 35.688 9.258 1 74.06 142 GLN B C 1
ATOM 2472 O O . GLN B 1 142 ? -6.641 35.562 9.391 1 74.06 142 GLN B O 1
ATOM 2477 N N . VAL B 1 143 ? -8.445 36.531 8.5 1 76.75 143 VAL B N 1
ATOM 2478 C CA . VAL B 1 143 ? -7.633 37.438 7.684 1 76.75 143 VAL B CA 1
ATOM 2479 C C . VAL B 1 143 ? -6.832 38.375 8.586 1 76.75 143 VAL B C 1
ATOM 2481 O O . VAL B 1 143 ? -5.629 38.562 8.383 1 76.75 143 VAL B O 1
ATOM 2484 N N . ASP B 1 144 ? -7.527 38.875 9.617 1 75 144 ASP B N 1
ATOM 2485 C CA . ASP B 1 144 ? -6.871 39.781 10.547 1 75 144 ASP B CA 1
ATOM 2486 C C . ASP B 1 144 ? -5.746 39.094 11.305 1 75 144 ASP B C 1
ATOM 2488 O O . ASP B 1 144 ? -4.668 39.656 11.492 1 75 144 ASP B O 1
ATOM 2492 N N . TYR B 1 145 ? -6.047 37.906 11.656 1 79.56 145 TYR B N 1
ATOM 2493 C CA . TYR B 1 145 ? -5.043 37.125 12.391 1 79.56 145 TYR B CA 1
ATOM 2494 C C . TYR B 1 145 ? -3.877 36.75 11.484 1 79.56 145 TYR B C 1
ATOM 2496 O O . TYR B 1 145 ? -2.715 36.844 11.891 1 79.56 145 TYR B O 1
ATOM 2504 N N . ALA B 1 146 ? -4.098 36.438 10.281 1 79.5 146 ALA B N 1
ATOM 2505 C CA . ALA B 1 146 ? -3.068 36.125 9.297 1 79.5 146 ALA B CA 1
ATOM 2506 C C . ALA B 1 146 ? -2.162 37.312 9.055 1 79.5 146 ALA B C 1
ATOM 2508 O O . ALA B 1 146 ? -0.941 37.188 8.953 1 79.5 146 ALA B O 1
ATOM 2509 N N . ARG B 1 147 ? -2.766 38.438 9.031 1 80.62 147 ARG B N 1
ATOM 2510 C CA . ARG B 1 147 ? -2.018 39.688 8.859 1 80.62 147 ARG B CA 1
ATOM 2511 C C . ARG B 1 147 ? -1.085 39.938 10.039 1 80.62 147 ARG B C 1
ATOM 2513 O O . ARG B 1 147 ? 0.068 40.312 9.852 1 80.62 147 ARG B O 1
ATOM 2520 N N . LYS B 1 148 ? -1.666 39.656 11.195 1 77.81 148 LYS B N 1
ATOM 2521 C CA . LYS B 1 148 ? -0.869 39.812 12.414 1 77.81 148 LYS B CA 1
ATOM 2522 C C . LYS B 1 148 ? 0.345 38.906 12.391 1 77.81 148 LYS B C 1
ATOM 2524 O O . LYS B 1 148 ? 1.47 39.344 12.648 1 77.81 148 LYS B O 1
ATOM 2529 N N . LEU B 1 149 ? 0.124 37.688 11.984 1 79.81 149 LEU B N 1
ATOM 2530 C CA . LEU B 1 149 ? 1.199 36.688 11.953 1 79.81 149 LEU B CA 1
ATOM 2531 C C . LEU B 1 149 ? 2.244 37.062 10.906 1 79.81 149 LEU B C 1
ATOM 2533 O O . LEU B 1 149 ? 3.445 36.938 11.156 1 79.81 149 LEU B O 1
ATOM 2537 N N . TYR B 1 150 ? 1.795 37.531 9.812 1 82.56 150 TYR B N 1
ATOM 2538 C CA . TYR B 1 150 ? 2.695 37.938 8.734 1 82.56 150 TYR B CA 1
ATOM 2539 C C . TYR B 1 150 ? 3.574 39.094 9.164 1 82.56 150 TYR B C 1
ATOM 2541 O O . TYR B 1 150 ? 4.777 39.125 8.898 1 82.56 150 TYR B O 1
ATOM 2549 N N . ARG B 1 151 ? 3.045 40 9.875 1 79.94 151 ARG B N 1
ATOM 2550 C CA . ARG B 1 151 ? 3.777 41.156 10.375 1 79.94 151 ARG B CA 1
ATOM 2551 C C . ARG B 1 151 ? 4.805 40.75 11.422 1 79.94 151 ARG B C 1
ATOM 2553 O O . ARG B 1 151 ? 5.859 41.375 11.547 1 79.94 151 ARG B O 1
ATOM 2560 N N . GLU B 1 152 ? 4.453 39.594 12.055 1 75.44 152 GLU B N 1
ATOM 2561 C CA . GLU B 1 152 ? 5.344 39.125 13.102 1 75.44 152 GLU B CA 1
ATOM 2562 C C . GLU B 1 152 ? 6.449 38.25 12.523 1 75.44 152 GLU B C 1
ATOM 2564 O O . GLU B 1 152 ? 7.289 37.719 13.266 1 75.44 152 GLU B O 1
ATOM 2569 N N . GLY B 1 153 ? 6.328 38 11.141 1 75.81 153 GLY B N 1
ATOM 2570 C CA . GLY B 1 153 ? 7.445 37.344 10.477 1 75.81 153 GLY B CA 1
ATOM 2571 C C . GLY B 1 153 ? 7.125 35.938 10.008 1 75.81 153 GLY B C 1
ATOM 2572 O O . GLY B 1 153 ? 7.996 35.219 9.492 1 75.81 153 GLY B O 1
ATOM 2573 N N . ALA B 1 154 ? 5.961 35.594 10.25 1 75.69 154 ALA B N 1
ATOM 2574 C CA . ALA B 1 154 ? 5.586 34.281 9.797 1 75.69 154 ALA B CA 1
ATOM 2575 C C . ALA B 1 154 ? 5.551 34.188 8.273 1 75.69 154 ALA B C 1
ATOM 2577 O O . ALA B 1 154 ? 5.195 35.188 7.605 1 75.69 154 ALA B O 1
ATOM 2578 N N . SER B 1 155 ? 5.922 33.094 7.723 1 78.81 155 SER B N 1
ATOM 2579 C CA . SER B 1 155 ? 5.887 32.906 6.277 1 78.81 155 SER B CA 1
ATOM 2580 C C . SER B 1 155 ? 4.465 32.656 5.789 1 78.81 155 SER B C 1
ATOM 2582 O O . SER B 1 155 ? 3.633 32.125 6.539 1 78.81 155 SER B O 1
ATOM 2584 N N . LEU B 1 156 ? 4.242 33.062 4.543 1 79 156 LEU B N 1
ATOM 2585 C CA . LEU B 1 156 ? 2.943 32.812 3.928 1 79 156 LEU B CA 1
ATOM 2586 C C . LEU B 1 156 ? 2.611 31.328 3.967 1 79 156 LEU B C 1
ATOM 2588 O O . LEU B 1 156 ? 1.453 30.938 4.164 1 79 156 LEU B O 1
ATOM 2592 N N . ARG B 1 157 ? 3.631 30.672 3.926 1 76.94 157 ARG B N 1
ATOM 2593 C CA . ARG B 1 157 ? 3.457 29.219 3.957 1 76.94 157 ARG B CA 1
ATOM 2594 C C . ARG B 1 157 ? 2.998 28.75 5.332 1 76.94 157 ARG B C 1
ATOM 2596 O O . ARG B 1 157 ? 2.066 27.953 5.445 1 76.94 157 ARG B O 1
ATOM 2603 N N . SER B 1 158 ? 3.676 29.234 6.332 1 72.12 158 SER B N 1
ATOM 2604 C CA . SER B 1 158 ? 3.318 28.844 7.695 1 72.12 158 SER B CA 1
ATOM 2605 C C . SER B 1 158 ? 1.9 29.297 8.039 1 72.12 158 SER B C 1
ATOM 2607 O O . SER B 1 158 ? 1.153 28.547 8.68 1 72.12 158 SER B O 1
ATOM 2609 N N . ILE B 1 159 ? 1.526 30.484 7.617 1 75.12 159 ILE B N 1
ATOM 2610 C CA . ILE B 1 159 ? 0.195 31.031 7.848 1 75.12 159 ILE B CA 1
ATOM 2611 C C . ILE B 1 159 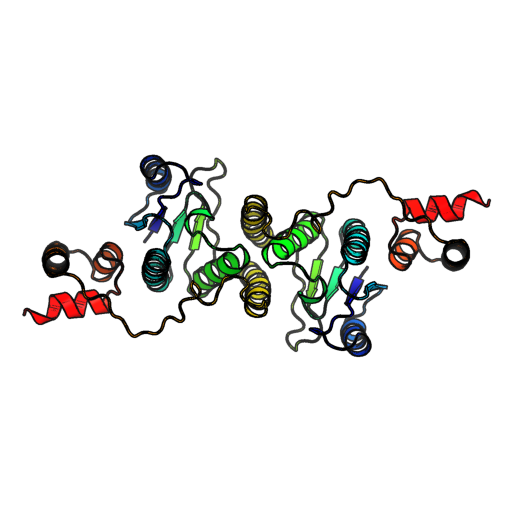? -0.845 30.188 7.113 1 75.12 159 ILE B C 1
ATOM 2613 O O . ILE B 1 159 ? -1.896 29.859 7.672 1 75.12 159 ILE B O 1
ATOM 2617 N N . GLY B 1 160 ? -0.558 29.953 5.918 1 74.25 160 GLY B N 1
ATOM 2618 C CA . GLY B 1 160 ? -1.438 29.109 5.129 1 74.25 160 GLY B CA 1
ATOM 2619 C C . GLY B 1 160 ? -1.718 27.766 5.781 1 74.25 160 GLY B C 1
ATOM 2620 O O . GLY B 1 160 ? -2.863 27.312 5.812 1 74.25 160 GLY B O 1
ATOM 2621 N N . LEU B 1 161 ? -0.712 27.281 6.301 1 67.75 161 LEU B N 1
ATOM 2622 C CA . LEU B 1 161 ? -0.827 26 6.984 1 67.75 161 LEU B CA 1
ATOM 2623 C C . LEU B 1 161 ? -1.73 26.109 8.211 1 67.75 161 LEU B C 1
ATOM 2625 O O . LEU B 1 161 ? -2.523 25.203 8.484 1 67.75 161 LEU B O 1
ATOM 2629 N N . LEU B 1 162 ? -1.546 27.25 8.891 1 64.44 162 LEU B N 1
ATOM 2630 C CA . LEU B 1 162 ? -2.328 27.516 10.086 1 64.44 162 LEU B CA 1
ATOM 2631 C C . LEU B 1 162 ? -3.82 27.531 9.773 1 64.44 162 LEU B C 1
ATOM 2633 O O . LEU B 1 162 ? -4.625 26.984 10.539 1 64.44 162 LEU B O 1
ATOM 2637 N N . PHE B 1 163 ? -4.156 28.094 8.648 1 66.25 163 PHE B N 1
ATOM 2638 C CA . PHE B 1 163 ? -5.559 28.328 8.312 1 66.25 163 PHE B CA 1
ATOM 2639 C C . PHE B 1 163 ? -6.043 27.297 7.297 1 66.25 163 PHE B C 1
ATOM 2641 O O . PHE B 1 163 ? -7.176 27.375 6.82 1 66.25 163 PHE B O 1
ATOM 2648 N N . GLN B 1 164 ? -5.059 26.391 7 1 63.53 164 GLN B N 1
ATOM 2649 C CA . GLN B 1 164 ? -5.348 25.297 6.082 1 63.53 164 GLN B CA 1
ATOM 2650 C C . GLN B 1 164 ? -5.75 25.812 4.707 1 63.53 164 GLN B C 1
ATOM 2652 O O . GLN B 1 164 ? -6.73 25.359 4.121 1 63.53 164 GLN B O 1
ATOM 2657 N N . VAL B 1 165 ? -5.109 26.875 4.254 1 65.75 165 VAL B N 1
ATOM 2658 C CA . VAL B 1 165 ? -5.262 27.469 2.93 1 65.75 165 VAL B CA 1
ATOM 2659 C C . VAL B 1 165 ? -3.889 27.641 2.279 1 65.75 165 VAL B C 1
ATOM 2661 O O . VAL B 1 165 ? -2.861 27.562 2.957 1 65.75 165 VAL B O 1
ATOM 2664 N N . SER B 1 166 ? -3.875 27.719 0.967 1 66.44 166 SER B N 1
ATOM 2665 C CA . SER B 1 166 ? -2.625 27.906 0.239 1 66.44 166 SER B CA 1
ATOM 2666 C C . SER B 1 166 ? -1.975 29.234 0.596 1 66.44 166 SER B C 1
ATOM 2668 O O . SER B 1 166 ? -2.662 30.188 0.971 1 66.44 166 SER B O 1
ATOM 2670 N N . PRO B 1 167 ? -0.617 29.188 0.456 1 74.31 167 PRO B N 1
ATOM 2671 C CA . PRO B 1 167 ? 0.041 30.484 0.65 1 74.31 167 PRO B CA 1
ATOM 2672 C C . PRO B 1 167 ? -0.505 31.562 -0.275 1 74.31 167 PRO B C 1
ATOM 2674 O O . PRO B 1 167 ? -0.61 32.719 0.125 1 74.31 167 PRO B O 1
ATOM 2677 N N . ASN B 1 168 ? -0.882 31.141 -1.465 1 71.75 168 ASN B N 1
ATOM 2678 C CA . ASN B 1 168 ? -1.441 32.094 -2.398 1 71.75 168 ASN B CA 1
ATOM 2679 C C . ASN B 1 168 ? -2.789 32.625 -1.917 1 71.75 168 ASN B C 1
ATOM 2681 O O . ASN B 1 168 ? -3.092 33.812 -2.084 1 71.75 168 ASN B O 1
ATOM 2685 N N . GLU B 1 169 ? -3.555 31.844 -1.294 1 72.31 169 GLU B N 1
ATOM 2686 C CA . GLU B 1 169 ? -4.836 32.281 -0.733 1 72.31 169 GLU B CA 1
ATOM 2687 C C . GLU B 1 169 ? -4.633 33.219 0.446 1 72.31 169 GLU B C 1
ATOM 2689 O O . GLU B 1 169 ? -5.391 34.188 0.616 1 72.31 169 GLU B O 1
ATOM 2694 N N . VAL B 1 170 ? -3.611 32.906 1.244 1 76.5 170 VAL B N 1
ATOM 2695 C CA . VAL B 1 170 ? -3.273 33.812 2.344 1 76.5 170 VAL B CA 1
ATOM 2696 C C . VAL B 1 170 ? -2.869 35.188 1.793 1 76.5 170 VAL B C 1
ATOM 2698 O O . VAL B 1 170 ? -3.375 36.219 2.238 1 76.5 170 VAL B O 1
ATOM 2701 N N . TRP B 1 171 ? -2.012 35.062 0.796 1 80.69 171 TRP B N 1
ATOM 2702 C CA . TRP B 1 171 ? -1.53 36.281 0.192 1 80.69 171 TRP B CA 1
ATOM 2703 C C . TRP B 1 171 ? -2.688 37.094 -0.387 1 80.69 171 TRP B C 1
ATOM 2705 O O . TRP B 1 171 ? -2.771 38.312 -0.177 1 80.69 171 TRP B O 1
ATOM 2715 N N . ALA B 1 172 ? -3.619 36.531 -1.082 1 76.5 172 ALA B N 1
ATOM 2716 C CA . ALA B 1 172 ? -4.777 37.188 -1.683 1 76.5 172 ALA B CA 1
ATOM 2717 C C . ALA B 1 172 ? -5.672 37.812 -0.614 1 76.5 172 ALA B C 1
ATOM 2719 O O . ALA B 1 172 ? -6.246 38.875 -0.823 1 76.5 172 ALA B O 1
ATOM 2720 N N . ALA B 1 173 ? -5.707 37.188 0.48 1 76.94 173 ALA B N 1
ATOM 2721 C CA . ALA B 1 173 ? -6.57 37.625 1.574 1 76.94 173 ALA B CA 1
ATOM 2722 C C . ALA B 1 173 ? -5.953 38.781 2.334 1 76.94 173 ALA B C 1
ATOM 2724 O O . ALA B 1 173 ? -6.656 39.719 2.742 1 76.94 173 ALA B O 1
ATOM 2725 N N . ILE B 1 174 ? -4.641 38.656 2.449 1 77.38 174 ILE B N 1
ATOM 2726 C CA . ILE B 1 174 ? -4.043 39.688 3.32 1 77.38 174 ILE B CA 1
ATOM 2727 C C . ILE B 1 174 ? -3.484 40.812 2.48 1 77.38 174 ILE B C 1
ATOM 2729 O O . ILE B 1 174 ? -3.24 41.906 2.994 1 77.38 174 ILE B O 1
ATOM 2733 N N . GLY B 1 175 ? -3.146 40.531 1.239 1 71.44 175 GLY B N 1
ATOM 2734 C CA . GLY B 1 175 ? -2.605 41.562 0.347 1 71.44 175 GLY B CA 1
ATOM 2735 C C . GLY B 1 175 ? -3.619 42.594 -0.042 1 71.44 175 GLY B C 1
ATOM 2736 O O . GLY B 1 175 ? -3.25 43.719 -0.439 1 71.44 175 GLY B O 1
ATOM 2737 N N . ASP B 1 176 ? -4.855 42.219 -0.258 1 52.75 176 ASP B N 1
ATOM 2738 C CA . ASP B 1 176 ? -5.801 43.25 -0.73 1 52.75 176 ASP B CA 1
ATOM 2739 C C . ASP B 1 176 ? -5.812 44.469 0.19 1 52.75 176 ASP B C 1
ATOM 2741 O O . ASP B 1 176 ? -6.102 45.562 -0.25 1 52.75 176 ASP B O 1
ATOM 2745 N N . GLN B 1 177 ? -5.797 44.312 1.547 1 44.62 177 GLN B N 1
ATOM 2746 C CA . GLN B 1 177 ? -6.02 45.594 2.205 1 44.62 177 GLN B CA 1
ATOM 2747 C C . GLN B 1 177 ? -4.727 46.375 2.281 1 44.62 177 GLN B C 1
ATOM 2749 O O . GLN B 1 177 ? -4.695 47.469 2.879 1 44.62 177 GLN B O 1
ATOM 2754 N N . ALA B 1 178 ? -3.76 46.219 1.377 1 37.47 178 ALA B N 1
ATOM 2755 C CA . ALA B 1 178 ? -3.01 47.469 1.263 1 37.47 178 ALA B CA 1
ATOM 2756 C C . ALA B 1 178 ? -3.777 48.5 0.436 1 37.47 178 ALA B C 1
ATOM 2758 O O . ALA B 1 178 ? -4.422 48.156 -0.554 1 37.47 178 ALA B O 1
#

Solvent-accessible surface area (backbone atoms only — not comparable to full-atom values): 19595 Å² total; per-residue (Å²): 95,31,35,23,56,38,33,38,46,93,91,44,65,57,50,72,58,49,49,54,38,36,56,76,67,66,49,72,43,75,43,75,43,59,61,88,36,63,67,49,50,48,36,51,48,54,42,60,69,67,60,48,65,67,24,31,40,36,26,72,50,79,68,60,68,74,59,55,42,25,54,43,33,38,50,52,35,54,33,25,74,52,43,22,29,43,27,50,34,67,54,84,66,65,43,71,60,48,61,71,38,72,66,38,46,49,53,27,48,53,40,23,54,54,36,70,70,47,78,68,78,60,64,78,67,66,66,61,68,79,62,84,66,85,71,79,71,74,49,74,68,51,34,54,50,45,45,53,41,44,73,74,64,47,47,53,57,59,48,7,49,73,71,44,43,50,36,67,55,42,44,60,58,49,54,60,80,105,95,31,36,21,57,39,33,39,46,93,91,45,67,59,51,70,58,51,49,53,37,38,57,76,68,68,48,71,43,77,46,75,41,59,60,88,36,64,67,48,50,50,36,52,46,52,42,60,69,67,61,46,64,68,24,32,40,37,26,70,49,79,67,60,69,74,59,54,42,26,56,42,32,38,50,52,36,53,33,26,74,54,42,22,30,42,27,51,34,68,55,86,68,65,45,72,61,49,60,72,39,72,67,40,47,49,52,26,47,54,40,22,52,54,36,70,70,48,78,68,79,60,64,79,69,66,66,63,68,78,61,83,65,86,69,79,70,74,50,73,68,51,35,53,50,45,44,53,41,44,74,74,64,47,46,53,57,59,48,8,51,73,72,41,43,51,37,67,55,42,44,60,58,48,55,60,79,105

Sequence (356 aa):
MRYGVVRESPSLPPPAVQRRLLDGAACDVVLQEGQPTPEAQRRLARLLFGLKPGDEVLVHSLDVFQRSTGELAQLIRNFLEVGVSLRIVGDRAEGEALKPEQNVLKVLSLLAEHESRRPSRTPPGAGSRFNSGSRNALSKYQVDYARKLYREGASLRSIGLLFQVSPNEVWAAIGDQAMRYGVVRESPSLPPPAVQRRLLDGAACDVVLQEGQPTPEAQRRLARLLFGLKPGDEVLVHSLDVFQRSTGELAQLIRNFLEVGVSLRIVGDRAEGEALKPEQNVLKVLSLLAEHESRRPSRTPPGAGSRFNSGSRNALSKYQVDYARKLYREGASLRSIGLLFQVSPNEVWAAIGDQA

Nearest PDB structures (foldseek):
  5cy2-assembly2_E  TM=5.373E-01  e=1.223E-08  Escherichia coli
  5cy2-assembly1_A  TM=5.332E-01  e=1.743E-08  Escherichia coli
  5cy1-assembly1_A  TM=5.203E-01  e=4.230E-08  Escherichia coli
  3pkz-assembly1_A  TM=7.068E-01  e=7.684E-05  Staphylococcus aureus
  5c35-assembly1_B-2  TM=7.118E-01  e=4.019E-04  Staphylococcus aureus

Foldseek 3Di:
DEEEEFEADPVDPDRVVFVVQCVVVVHDYYQYFYPDDLVSLVLVVLLLLQDAAPYEYEGQDPCSNVDDPLVSLVSQLSCQVRNYWYFHTDDVCSDDIDHNDDVSNVVSVVSNVVSVPDDPPPPVPNVPPCPVPDPPQQDPVLLVVLLVVVVVPDQLSSSCSVVSHHSVSNCVSNVVVD/DEEEEFEADPVDPDSVVFVVQCVVVVHDYYQYFYPDDLVSLVLVVLLLLQDAAPYEYEGQDPCSNVDDPLVSLVSQLSCQVRNYWYFHTDDVCSDDIDHNDDVSNVVSVVSNVVSVPDDPVPPVPNPPPPPVPDPPQQPPVLLVVLLVCVVVPDQLSSSCSVVSHHSVSNCVSNVVVD

Organism: Phenylobacterium zucineum (strain HLK1) (NCBI:txid450851)

Secondary structure (DSSP, 8-state):
-EEEEEE--TTS--HHHHHHHHHTTT-SEEEEE-S--HHHHHHHHHHHHT--TT-EEEES-GGGG---HHHHHHHHHHHHHTT-EEEE-SSSS----B---HHHHHHHHHHHHHHHHS---S-TTSS----TT------HHHHHHHHHHHHTT--HHHHHHHHTS-HHHHHHHHHTT-/-EEEEEE--TTS--HHHHHHHHHTTT-SEEEEE-S--HHHHHHHHHHHHT--TT-EEEES-GGGG---HHHHHHHHHHHHHTT-EEEE-SSSS----B---HHHHHHHHHHHHHHHHS---S-TTSS----TT------HHHHHHHHHHHHTT--HHHHHHHHTS-HHHHHHHHHTT-

Radius of gyration: 24.95 Å; Cα contacts (8 Å, |Δi|>4): 528; chains: 2; bounding box: 35×96×47 Å

InterPro domains:
  IPR006119 Resolvase, N-terminal catalytic domain [PF00239] (41-117)
  IPR006119 Resolvase, N-terminal catalytic domain [SM00857] (2-123)
  IPR036162 Resolvase-like, N-terminal catalytic domain superfamily [G3DSA:3.40.50.1390] (7-118)
  IPR036162 Resolvase-like, N-terminal catalytic domain superfamily [SSF53041] (41-119)

pLDDT: mean 79.15, std 18.56, range [26.3, 96.19]